Protein AF-A0A944H8E4-F1 (afdb_monomer_lite)

Structure (mmCIF, N/CA/C/O backbone):
data_AF-A0A944H8E4-F1
#
_entry.id   AF-A0A944H8E4-F1
#
loop_
_atom_site.group_PDB
_atom_site.id
_atom_site.type_symbol
_atom_site.label_atom_id
_atom_site.label_alt_id
_atom_site.label_comp_id
_atom_site.label_asym_id
_atom_site.label_entity_id
_atom_site.label_seq_id
_atom_site.pdbx_PDB_ins_code
_atom_site.Cartn_x
_atom_site.Cartn_y
_atom_site.Cartn_z
_atom_site.occupancy
_atom_site.B_iso_or_equiv
_atom_site.auth_seq_id
_atom_site.auth_comp_id
_atom_site.auth_asym_id
_atom_site.auth_atom_id
_atom_site.pdbx_PDB_model_num
ATOM 1 N N . MET A 1 1 ? 7.821 -24.868 0.375 1.00 25.33 1 MET A N 1
ATOM 2 C CA . MET A 1 1 ? 9.266 -24.569 0.301 1.00 25.33 1 MET A CA 1
ATOM 3 C C . MET A 1 1 ? 9.368 -23.110 -0.120 1.00 25.33 1 MET A C 1
ATOM 5 O O . MET A 1 1 ? 9.160 -22.804 -1.285 1.00 25.33 1 MET A O 1
ATOM 9 N N . ASN A 1 2 ? 9.473 -22.215 0.865 1.00 26.41 2 ASN A N 1
ATOM 10 C CA . ASN A 1 2 ? 9.346 -20.769 0.680 1.00 26.41 2 ASN A CA 1
ATOM 11 C C . ASN A 1 2 ? 10.602 -20.215 0.005 1.00 26.41 2 ASN A C 1
ATOM 13 O O . ASN A 1 2 ? 11.654 -20.156 0.634 1.00 26.41 2 ASN A O 1
ATOM 17 N N . GLN A 1 3 ? 10.484 -19.777 -1.246 1.00 26.16 3 GLN A N 1
ATOM 18 C CA . GLN A 1 3 ? 11.369 -18.743 -1.771 1.00 26.16 3 GLN A CA 1
ATOM 19 C C . GLN A 1 3 ? 10.682 -17.403 -1.510 1.00 26.16 3 GLN A C 1
ATOM 21 O O . GLN A 1 3 ? 9.920 -16.911 -2.334 1.00 26.16 3 GLN A O 1
ATOM 26 N N . ALA A 1 4 ? 10.899 -16.847 -0.317 1.00 31.98 4 ALA A N 1
ATOM 27 C CA . ALA A 1 4 ? 10.744 -15.412 -0.132 1.00 31.98 4 ALA A CA 1
ATOM 28 C C . ALA A 1 4 ? 11.935 -14.774 -0.856 1.00 31.98 4 ALA A C 1
ATOM 30 O O . ALA A 1 4 ? 13.046 -14.730 -0.332 1.00 31.98 4 ALA A O 1
ATOM 31 N N . THR A 1 5 ? 11.743 -14.427 -2.125 1.00 39.38 5 THR A N 1
ATOM 32 C CA . THR A 1 5 ? 12.798 -13.835 -2.944 1.00 39.38 5 THR A CA 1
ATOM 33 C C . THR A 1 5 ? 12.898 -12.358 -2.601 1.00 39.38 5 THR A C 1
ATOM 35 O O . THR A 1 5 ? 11.993 -11.592 -2.912 1.00 39.38 5 THR A O 1
ATOM 38 N N . THR A 1 6 ? 13.997 -11.949 -1.969 1.00 37.50 6 THR A N 1
ATOM 39 C CA . THR A 1 6 ? 14.352 -10.533 -1.836 1.00 37.50 6 THR A CA 1
ATOM 40 C C . THR A 1 6 ? 14.491 -9.935 -3.237 1.00 37.50 6 THR A C 1
ATOM 42 O O . THR A 1 6 ? 15.314 -10.397 -4.033 1.00 37.50 6 THR A O 1
ATOM 45 N N . ILE A 1 7 ? 13.631 -8.964 -3.556 1.00 49.41 7 ILE A N 1
ATOM 46 C CA . ILE A 1 7 ? 13.489 -8.389 -4.903 1.00 49.41 7 ILE A CA 1
ATOM 47 C C . ILE A 1 7 ? 14.595 -7.355 -5.156 1.00 49.41 7 ILE A C 1
ATOM 49 O O . ILE A 1 7 ? 15.215 -7.376 -6.213 1.00 49.41 7 ILE A O 1
ATOM 53 N N . LEU A 1 8 ? 14.902 -6.502 -4.177 1.00 44.44 8 LEU A N 1
ATOM 54 C CA . LEU A 1 8 ? 15.872 -5.414 -4.309 1.00 44.44 8 LEU A CA 1
ATOM 55 C C . LEU A 1 8 ? 16.734 -5.331 -3.045 1.00 44.44 8 LEU A C 1
ATOM 57 O O . LEU A 1 8 ? 16.218 -5.168 -1.942 1.00 44.44 8 LEU A O 1
ATOM 61 N N . THR A 1 9 ? 18.052 -5.427 -3.206 1.00 39.34 9 THR A N 1
ATOM 62 C CA . THR A 1 9 ? 19.024 -5.052 -2.170 1.00 39.34 9 THR A CA 1
ATOM 63 C C . THR A 1 9 ? 19.849 -3.904 -2.715 1.00 39.34 9 THR A C 1
ATOM 65 O O . THR A 1 9 ? 20.580 -4.088 -3.680 1.00 39.34 9 THR A O 1
ATOM 68 N N . CYS A 1 10 ? 19.736 -2.722 -2.104 1.00 40.03 10 CYS A N 1
ATOM 69 C CA . CYS A 1 10 ? 20.580 -1.567 -2.430 1.00 40.03 10 CYS A CA 1
ATOM 70 C C . CYS A 1 10 ? 20.530 -1.160 -3.923 1.00 40.03 10 CYS A C 1
ATOM 72 O O . CYS A 1 10 ? 21.563 -0.950 -4.551 1.00 40.03 10 CYS A O 1
ATOM 74 N N . SER A 1 11 ? 19.324 -1.096 -4.504 1.00 54.16 11 SER A N 1
ATOM 75 C CA . SER A 1 11 ? 19.085 -0.752 -5.921 1.00 54.16 11 SER A CA 1
ATOM 76 C C . SER A 1 11 ? 19.691 -1.708 -6.958 1.00 54.16 11 SER A C 1
ATOM 78 O O . SER A 1 11 ? 19.636 -1.412 -8.151 1.00 54.16 11 SER A O 1
ATOM 80 N N . GLU A 1 12 ? 20.217 -2.862 -6.539 1.00 59.56 12 GLU A N 1
ATOM 81 C CA . GLU A 1 12 ? 20.689 -3.921 -7.432 1.00 59.56 12 GLU A CA 1
ATOM 82 C C . GLU A 1 12 ? 19.591 -4.960 -7.673 1.00 59.56 12 GLU A C 1
ATOM 84 O O . GLU A 1 12 ? 18.927 -5.438 -6.745 1.00 59.56 12 GLU A O 1
ATOM 89 N N . LEU A 1 13 ? 19.400 -5.309 -8.946 1.00 64.00 13 LEU A N 1
ATOM 90 C CA . LEU A 1 13 ? 18.378 -6.257 -9.375 1.00 64.00 13 LEU A CA 1
ATOM 91 C C . LEU A 1 13 ? 18.893 -7.696 -9.240 1.00 64.00 13 LEU A C 1
ATOM 93 O O . LEU A 1 13 ? 19.905 -8.074 -9.837 1.00 64.00 13 LEU A O 1
ATOM 97 N N . ASN A 1 14 ? 18.165 -8.532 -8.495 1.00 67.50 14 ASN A N 1
ATOM 98 C CA . ASN A 1 14 ? 18.469 -9.958 -8.377 1.00 67.50 14 ASN A CA 1
ATOM 99 C C . ASN A 1 14 ? 18.093 -10.711 -9.665 1.00 67.50 14 ASN A C 1
ATOM 101 O O . ASN A 1 14 ? 17.040 -11.338 -9.747 1.00 67.50 14 ASN A O 1
ATOM 105 N N . THR A 1 15 ? 18.974 -10.680 -10.663 1.00 62.94 15 THR A N 1
ATOM 106 C CA . THR A 1 15 ? 18.768 -11.287 -11.995 1.00 62.94 15 THR A CA 1
ATOM 107 C C . THR A 1 15 ? 18.446 -12.790 -11.991 1.00 62.94 15 THR A C 1
ATOM 109 O O . THR A 1 15 ? 17.926 -13.293 -12.982 1.00 62.94 15 THR A O 1
ATOM 112 N N . GLY A 1 16 ? 18.686 -13.511 -10.888 1.00 62.62 16 GLY A N 1
ATOM 113 C CA . GLY A 1 16 ? 18.274 -14.911 -10.725 1.00 62.62 16 GLY A CA 1
ATOM 114 C C . GLY A 1 16 ? 16.783 -15.102 -10.410 1.00 62.62 16 GLY A C 1
ATOM 115 O O . GLY A 1 16 ? 16.293 -16.232 -10.392 1.00 62.62 16 GLY A O 1
ATOM 116 N N . SER A 1 17 ? 16.049 -14.020 -10.144 1.00 73.44 17 SER A N 1
ATOM 117 C CA . SER A 1 17 ? 14.619 -14.062 -9.857 1.00 73.44 17 SER A CA 1
ATOM 118 C C . SER A 1 17 ? 13.785 -14.091 -11.135 1.00 73.44 17 SER A C 1
ATOM 120 O O . SER A 1 17 ? 13.915 -13.224 -11.998 1.00 73.44 17 SER A O 1
ATOM 122 N N . LYS A 1 18 ? 12.810 -15.010 -11.193 1.00 72.94 18 LYS A N 1
ATOM 123 C CA . LYS A 1 18 ? 11.777 -15.029 -12.249 1.00 72.94 18 LYS A CA 1
ATOM 124 C C . LYS A 1 18 ? 10.959 -13.735 -12.316 1.00 72.94 18 LYS A C 1
ATOM 126 O O . LYS A 1 18 ? 10.283 -13.496 -13.309 1.00 72.94 18 LYS A O 1
ATOM 131 N N . PHE A 1 19 ? 11.015 -12.917 -11.265 1.00 68.38 19 PHE A N 1
ATOM 132 C CA . PHE A 1 19 ? 10.358 -11.616 -11.174 1.00 68.38 19 PHE A CA 1
ATOM 133 C C . PHE A 1 19 ? 10.881 -10.604 -12.201 1.00 68.38 19 PHE A C 1
ATOM 135 O O . PHE A 1 19 ? 10.182 -9.656 -12.525 1.00 68.38 19 PHE A O 1
ATOM 142 N N . PHE A 1 20 ? 12.089 -10.812 -12.733 1.00 71.31 20 PHE A N 1
ATOM 143 C CA . PHE A 1 20 ? 12.688 -9.934 -13.741 1.00 71.31 20 PHE A CA 1
ATOM 144 C C . PHE A 1 20 ? 12.639 -10.521 -15.155 1.00 71.31 20 PHE A C 1
ATOM 146 O O . PHE A 1 20 ? 13.254 -9.980 -16.077 1.00 71.31 20 PHE A O 1
ATOM 153 N N . ASN A 1 21 ? 11.896 -11.615 -15.350 1.00 70.00 21 ASN A N 1
ATOM 154 C CA . ASN A 1 21 ? 11.659 -12.167 -16.676 1.00 70.00 21 ASN A CA 1
ATOM 155 C C . ASN A 1 21 ? 10.913 -11.124 -17.524 1.00 70.00 21 ASN A C 1
ATOM 157 O O . ASN A 1 21 ? 9.793 -10.731 -17.203 1.00 70.00 21 ASN A O 1
ATOM 161 N N . GLY A 1 22 ? 11.544 -10.663 -18.605 1.00 66.50 22 GLY A N 1
ATOM 162 C CA . GLY A 1 22 ? 10.978 -9.647 -19.494 1.00 66.50 22 GLY A CA 1
ATOM 163 C C . GLY A 1 22 ? 11.267 -8.198 -19.096 1.00 66.50 22 GLY A C 1
ATOM 164 O O . GLY A 1 22 ? 10.640 -7.305 -19.656 1.00 66.50 22 GLY A O 1
ATOM 165 N N . LEU A 1 23 ? 12.219 -7.930 -18.185 1.00 69.06 23 LEU A N 1
ATOM 166 C CA . LEU A 1 23 ? 12.572 -6.552 -17.804 1.00 69.06 23 LEU A CA 1
ATOM 167 C C . LEU A 1 23 ? 12.913 -5.659 -19.006 1.00 69.06 23 LEU A C 1
ATOM 169 O O . LEU A 1 23 ? 12.504 -4.503 -19.061 1.00 69.06 23 LEU A O 1
ATOM 173 N N . ARG A 1 24 ? 13.656 -6.229 -19.961 1.00 66.31 24 ARG A N 1
ATOM 174 C CA . ARG A 1 24 ? 14.107 -5.550 -21.181 1.00 66.31 24 ARG A CA 1
ATOM 175 C C . ARG A 1 24 ? 13.055 -5.549 -22.291 1.00 66.31 24 ARG A C 1
ATOM 177 O O . ARG A 1 24 ? 13.006 -4.605 -23.064 1.00 66.31 24 ARG A O 1
ATOM 184 N N . ASP A 1 25 ? 12.206 -6.573 -22.338 1.00 73.56 25 ASP A N 1
ATOM 185 C CA . ASP A 1 25 ? 11.316 -6.825 -23.479 1.00 73.56 25 ASP A CA 1
ATOM 186 C C . ASP A 1 25 ? 9.888 -6.284 -23.274 1.00 73.56 25 ASP A C 1
ATOM 188 O O . ASP A 1 25 ? 9.088 -6.286 -24.206 1.00 73.56 25 ASP A O 1
ATOM 192 N N . LEU A 1 26 ? 9.543 -5.839 -22.058 1.00 78.44 26 LEU A N 1
ATOM 193 C CA . LEU A 1 26 ? 8.185 -5.411 -21.683 1.00 78.44 26 LEU A CA 1
ATOM 194 C C . LEU A 1 26 ? 8.073 -3.920 -21.339 1.00 78.44 26 LEU A C 1
ATOM 196 O O . LEU A 1 26 ? 7.110 -3.524 -20.677 1.00 78.44 26 LEU A O 1
ATOM 200 N N . GLU A 1 27 ? 9.047 -3.107 -21.763 1.00 83.50 27 GLU A N 1
ATOM 201 C CA . GLU A 1 27 ? 9.081 -1.655 -21.518 1.00 83.50 27 GLU A CA 1
ATOM 202 C C . GLU A 1 27 ? 8.827 -1.315 -20.037 1.00 83.50 27 GLU A C 1
ATOM 204 O O . GLU A 1 27 ? 8.017 -0.448 -19.693 1.00 83.50 27 GLU A O 1
ATOM 209 N N . MET A 1 28 ? 9.489 -2.049 -19.131 1.00 84.94 28 MET A N 1
ATOM 210 C CA . MET A 1 28 ? 9.238 -1.941 -17.691 1.00 84.94 28 MET A CA 1
ATOM 211 C C . MET A 1 28 ? 9.411 -0.515 -17.182 1.00 84.94 28 MET A C 1
ATOM 213 O O . MET A 1 28 ? 8.611 -0.066 -16.369 1.00 84.94 28 MET A O 1
ATOM 217 N N . GLU A 1 29 ? 10.397 0.219 -17.696 1.00 88.19 29 GLU A N 1
ATOM 218 C CA . GLU A 1 29 ? 10.653 1.602 -17.293 1.00 88.19 29 GLU A CA 1
ATOM 219 C C . GLU A 1 29 ? 9.426 2.500 -17.509 1.00 88.19 29 GLU A C 1
ATOM 221 O O . GLU A 1 29 ? 9.026 3.233 -16.606 1.00 88.19 29 GLU A O 1
ATOM 226 N N . VAL A 1 30 ? 8.748 2.347 -18.652 1.00 89.75 30 VAL A N 1
ATOM 227 C CA . VAL A 1 30 ? 7.515 3.078 -18.983 1.00 89.75 30 VAL A CA 1
ATOM 228 C C . VAL A 1 30 ? 6.374 2.691 -18.040 1.00 89.75 30 VAL A C 1
ATOM 230 O O . VAL A 1 30 ? 5.624 3.549 -17.574 1.00 89.75 30 VAL A O 1
ATOM 233 N N . LYS A 1 31 ? 6.215 1.395 -17.744 1.00 90.69 31 LYS A N 1
ATOM 234 C CA . LYS A 1 31 ? 5.139 0.903 -16.864 1.00 90.69 31 LYS A CA 1
ATOM 235 C C . LYS A 1 31 ? 5.325 1.370 -15.424 1.00 90.69 31 LYS A C 1
ATOM 237 O O . LYS A 1 31 ? 4.364 1.822 -14.811 1.00 90.69 31 LYS A O 1
ATOM 242 N N . ILE A 1 32 ? 6.547 1.282 -14.905 1.00 91.94 32 ILE A N 1
ATOM 243 C CA . ILE A 1 32 ? 6.891 1.726 -13.552 1.00 91.94 32 ILE A CA 1
ATOM 244 C C . ILE A 1 32 ? 6.755 3.251 -13.456 1.00 91.94 32 ILE A C 1
ATOM 246 O O . ILE A 1 32 ? 6.172 3.736 -12.489 1.00 91.94 32 ILE A O 1
ATOM 250 N N . GLY A 1 33 ? 7.216 3.996 -14.471 1.00 91.88 33 GLY A N 1
ATOM 251 C CA . GLY A 1 33 ? 7.114 5.459 -14.528 1.00 91.88 33 GLY A CA 1
ATOM 252 C C . GLY A 1 33 ? 5.679 5.962 -14.354 1.00 91.88 33 GLY A C 1
ATOM 253 O O . GLY A 1 33 ? 5.427 6.801 -13.495 1.00 91.88 33 GLY A O 1
ATOM 254 N N . LYS A 1 34 ? 4.708 5.343 -15.045 1.00 91.00 34 LYS A N 1
ATOM 255 C CA . LYS A 1 34 ? 3.271 5.676 -14.916 1.00 91.00 34 LYS A CA 1
ATOM 256 C C . LYS A 1 34 ? 2.714 5.552 -13.494 1.00 91.00 34 LYS A C 1
ATOM 258 O O . LYS A 1 34 ? 1.717 6.203 -13.170 1.00 91.00 34 LYS A O 1
ATOM 263 N N . PHE A 1 35 ? 3.286 4.670 -12.676 1.00 89.88 35 PHE A N 1
ATOM 264 C CA . PHE A 1 35 ? 2.933 4.565 -11.262 1.00 89.88 35 PHE A CA 1
ATOM 265 C C . PHE A 1 35 ? 3.717 5.576 -10.427 1.00 89.88 35 PHE A C 1
ATOM 267 O O . PHE A 1 35 ? 3.118 6.244 -9.590 1.00 89.88 35 PHE A O 1
ATOM 274 N N . LEU A 1 36 ? 5.020 5.716 -10.678 1.00 91.00 36 LEU A N 1
ATOM 275 C CA . LEU A 1 36 ? 5.918 6.569 -9.902 1.00 91.00 36 LEU A CA 1
ATOM 276 C C . LEU A 1 36 ? 5.510 8.046 -9.931 1.00 91.00 36 LEU A C 1
ATOM 278 O O . LEU A 1 36 ? 5.439 8.669 -8.874 1.00 91.00 36 LEU A O 1
ATOM 2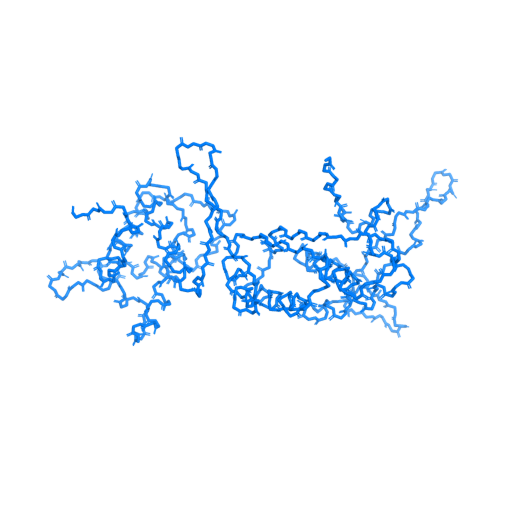82 N N . GLU A 1 37 ? 5.138 8.558 -11.107 1.00 90.38 37 GLU A N 1
ATOM 283 C CA . GLU A 1 37 ? 4.684 9.945 -11.316 1.00 90.38 37 GLU A CA 1
ATOM 284 C C . GLU A 1 37 ? 3.474 10.333 -10.445 1.00 90.38 37 GLU A C 1
ATOM 286 O O . GLU A 1 37 ? 3.189 11.512 -10.257 1.00 90.38 37 GLU A O 1
ATOM 291 N N . ARG A 1 38 ? 2.739 9.352 -9.899 1.00 84.44 38 ARG A N 1
ATOM 292 C CA . ARG A 1 38 ? 1.577 9.598 -9.031 1.00 84.44 38 ARG A CA 1
ATOM 293 C C . ARG A 1 38 ? 1.940 9.845 -7.572 1.00 84.44 38 ARG A C 1
ATOM 295 O O . ARG A 1 38 ? 1.112 10.385 -6.845 1.00 84.44 38 ARG A O 1
ATOM 302 N N . TYR A 1 39 ? 3.109 9.384 -7.137 1.00 82.12 39 TYR A N 1
ATOM 303 C CA . TYR A 1 39 ? 3.491 9.359 -5.721 1.00 82.12 39 TYR A CA 1
ATOM 304 C C . TYR A 1 39 ? 4.761 10.153 -5.435 1.00 82.12 39 TYR A C 1
ATOM 306 O O . TYR A 1 39 ? 5.040 10.454 -4.276 1.00 82.12 39 TYR A O 1
ATOM 314 N N . ALA A 1 40 ? 5.555 10.456 -6.462 1.00 85.56 40 ALA A N 1
ATOM 315 C CA . ALA A 1 40 ? 6.838 11.099 -6.279 1.00 85.56 40 ALA A CA 1
ATOM 316 C C . ALA A 1 40 ? 7.215 12.027 -7.434 1.00 85.56 40 ALA A C 1
ATOM 318 O O . ALA A 1 40 ? 6.904 11.773 -8.594 1.00 85.56 40 ALA A O 1
ATOM 319 N N . ASP A 1 41 ? 7.959 13.074 -7.084 1.00 88.88 41 ASP A N 1
ATOM 320 C CA . ASP A 1 41 ? 8.541 14.044 -8.011 1.00 88.88 41 ASP A CA 1
ATOM 321 C C . ASP A 1 41 ? 10.017 13.701 -8.282 1.00 88.88 41 ASP A C 1
ATOM 323 O O . ASP A 1 41 ? 10.950 14.419 -7.911 1.00 88.88 41 ASP A O 1
ATOM 327 N N . PHE A 1 42 ? 10.243 12.500 -8.818 1.00 90.75 42 PHE A N 1
ATOM 328 C CA . PHE A 1 42 ? 11.524 12.075 -9.378 1.00 90.75 42 PHE A CA 1
ATOM 329 C C . PHE A 1 42 ? 11.307 11.004 -10.448 1.00 90.75 42 PHE A C 1
ATOM 331 O O . PHE A 1 42 ? 10.291 10.313 -10.488 1.00 90.75 42 PHE A O 1
ATOM 338 N N . SER A 1 43 ? 12.293 10.862 -11.323 1.00 93.38 43 SER A N 1
ATOM 33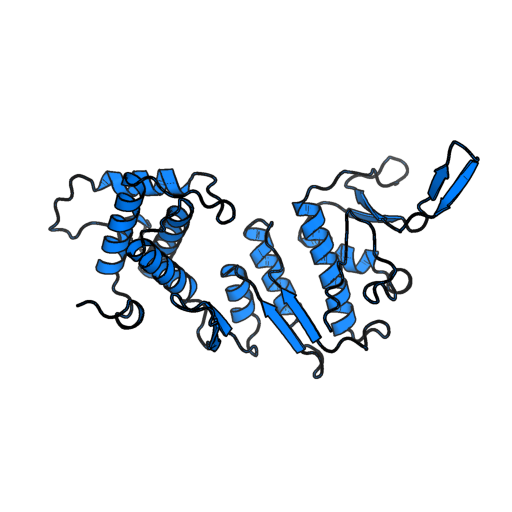9 C CA . SER A 1 43 ? 12.345 9.862 -12.383 1.00 93.38 43 SER A CA 1
ATOM 340 C C . SER A 1 43 ? 13.485 8.877 -12.140 1.00 93.38 43 SER A C 1
ATOM 342 O O . SER A 1 43 ? 14.328 9.065 -11.258 1.00 93.38 43 SER A O 1
ATOM 344 N N . PHE A 1 44 ? 13.519 7.804 -12.923 1.00 93.38 44 PHE A N 1
ATOM 345 C CA . PHE A 1 44 ? 14.567 6.797 -12.835 1.00 93.38 44 PHE A CA 1
ATOM 346 C C . PHE A 1 44 ? 14.925 6.242 -14.214 1.00 93.38 44 PHE A C 1
ATOM 348 O O . PHE A 1 44 ? 14.164 6.387 -15.170 1.00 93.38 44 PHE A O 1
ATOM 355 N N . TYR A 1 45 ? 16.080 5.595 -14.295 1.00 89.44 45 TYR A N 1
ATOM 356 C CA . TYR A 1 45 ? 16.451 4.708 -15.394 1.00 89.44 45 TYR A CA 1
ATOM 357 C C . TYR A 1 45 ? 17.225 3.509 -14.844 1.00 89.44 45 TYR A C 1
ATOM 359 O O . TYR A 1 45 ? 17.760 3.551 -13.730 1.00 89.44 45 TYR A O 1
ATOM 367 N N . ILE A 1 46 ? 17.262 2.422 -15.609 1.00 87.81 46 ILE A N 1
ATOM 368 C CA . ILE A 1 46 ? 17.995 1.210 -15.253 1.00 87.81 46 ILE A CA 1
ATOM 369 C C . ILE A 1 46 ? 19.281 1.164 -16.075 1.00 87.81 46 ILE A C 1
ATOM 371 O O . ILE A 1 46 ? 19.256 1.015 -17.295 1.00 87.81 46 ILE A O 1
ATOM 375 N N . ASP A 1 47 ? 20.426 1.242 -15.401 1.00 86.44 47 ASP A N 1
ATOM 376 C CA . ASP A 1 47 ? 21.715 1.014 -16.047 1.00 86.44 47 ASP A CA 1
ATOM 377 C C . ASP A 1 47 ? 21.986 -0.491 -16.125 1.00 86.44 47 ASP A C 1
ATOM 379 O O . ASP A 1 47 ? 22.346 -1.148 -15.143 1.00 86.44 47 ASP A O 1
ATOM 383 N N . TYR A 1 48 ? 21.772 -1.039 -17.319 1.00 83.25 48 TYR A N 1
ATOM 384 C CA . TYR A 1 48 ? 21.936 -2.454 -17.637 1.00 83.25 48 TYR A CA 1
ATOM 385 C C . TYR A 1 48 ? 23.377 -2.878 -17.943 1.00 83.25 48 TYR A C 1
ATOM 387 O O . TYR A 1 48 ? 23.656 -4.085 -17.955 1.00 83.25 48 TYR A O 1
ATOM 395 N N . ASP A 1 49 ? 24.266 -1.925 -18.222 1.00 84.50 49 ASP A N 1
ATOM 396 C CA . ASP A 1 49 ? 25.628 -2.176 -18.694 1.00 84.50 49 ASP A CA 1
ATOM 397 C C . ASP A 1 49 ? 26.678 -1.543 -17.776 1.00 84.50 49 ASP A C 1
ATOM 399 O O . ASP A 1 49 ? 27.776 -1.181 -18.201 1.00 84.50 49 ASP A O 1
ATOM 403 N N . ARG A 1 50 ? 26.379 -1.534 -16.471 1.00 85.31 50 ARG A N 1
ATOM 404 C CA . ARG A 1 50 ? 27.331 -1.189 -15.415 1.00 85.31 50 ARG A CA 1
ATOM 405 C C . ARG A 1 50 ? 28.574 -2.067 -15.476 1.00 85.31 50 ARG A C 1
ATOM 407 O O . ARG A 1 50 ? 28.505 -3.301 -15.473 1.00 85.31 50 ARG A O 1
ATOM 414 N N . ARG A 1 51 ? 29.736 -1.421 -15.448 1.00 85.12 51 ARG A N 1
ATOM 415 C CA . ARG A 1 51 ? 31.049 -2.071 -15.427 1.00 85.12 51 ARG A CA 1
ATOM 416 C C . ARG A 1 51 ? 31.924 -1.447 -14.357 1.00 85.12 51 ARG A C 1
ATOM 418 O O . ARG A 1 51 ? 31.890 -0.240 -14.133 1.00 85.12 51 ARG A O 1
ATOM 425 N N . LYS A 1 52 ? 32.718 -2.283 -13.695 1.00 83.06 52 LYS A N 1
ATOM 426 C CA . LYS A 1 52 ? 33.766 -1.848 -12.776 1.00 83.06 52 LYS A CA 1
ATOM 427 C C . LYS A 1 52 ? 35.112 -2.194 -13.386 1.00 83.06 52 LYS A C 1
ATOM 429 O O . LYS A 1 52 ? 35.379 -3.366 -13.644 1.00 83.06 52 LYS A O 1
ATOM 434 N N . GLN A 1 53 ? 35.943 -1.181 -13.588 1.00 80.56 53 GLN A N 1
ATOM 435 C CA . GLN A 1 53 ? 37.329 -1.379 -13.988 1.00 80.56 53 GLN A CA 1
ATOM 436 C C . GLN A 1 53 ? 38.166 -1.701 -12.749 1.00 80.56 53 GLN A C 1
ATOM 438 O O . GLN A 1 53 ? 38.171 -0.934 -11.778 1.00 80.56 53 GLN A O 1
ATOM 443 N N . ASP A 1 54 ? 38.866 -2.831 -12.775 1.00 76.19 54 ASP A N 1
ATOM 444 C CA . ASP A 1 54 ? 39.874 -3.137 -11.773 1.00 76.19 54 ASP A CA 1
ATOM 445 C C . ASP A 1 54 ? 41.178 -2.418 -12.140 1.00 76.19 54 ASP A C 1
ATOM 447 O O . ASP A 1 54 ? 41.783 -2.668 -13.183 1.00 76.19 54 ASP A O 1
ATOM 451 N N . ARG A 1 55 ? 41.612 -1.490 -11.280 1.00 72.69 55 ARG A N 1
ATOM 452 C CA . ARG A 1 55 ? 42.840 -0.708 -11.493 1.00 72.69 55 ARG A CA 1
ATOM 453 C C . ARG A 1 55 ? 44.111 -1.552 -11.383 1.00 72.69 55 ARG A C 1
ATOM 455 O O . ARG A 1 55 ? 45.166 -1.071 -11.781 1.00 72.69 55 ARG A O 1
ATOM 462 N N . SER A 1 56 ? 44.025 -2.757 -10.818 1.00 75.56 56 SER A N 1
ATOM 463 C CA . SER A 1 56 ? 45.185 -3.626 -10.604 1.00 75.56 56 SER A CA 1
ATOM 464 C C . SER A 1 56 ? 45.559 -4.462 -11.831 1.00 75.56 56 SER A C 1
ATOM 466 O O . SER A 1 56 ? 46.746 -4.670 -12.059 1.00 75.56 56 SER A O 1
ATOM 468 N N . ASP A 1 57 ? 44.579 -4.874 -12.641 1.00 79.44 57 ASP A N 1
ATOM 469 C CA . ASP A 1 57 ? 44.796 -5.778 -13.787 1.00 79.44 57 ASP A CA 1
ATOM 470 C C . ASP A 1 57 ? 44.136 -5.284 -15.090 1.00 79.44 57 ASP A C 1
ATOM 472 O O . ASP A 1 57 ? 44.077 -5.982 -16.097 1.00 79.44 57 ASP A O 1
ATOM 476 N N . ASN A 1 58 ? 43.608 -4.055 -15.087 1.00 76.06 58 ASN A N 1
ATOM 477 C CA . ASN A 1 58 ? 42.936 -3.426 -16.229 1.00 76.06 58 ASN A CA 1
ATOM 478 C C . ASN A 1 58 ? 41.758 -4.250 -16.800 1.00 76.06 58 ASN A C 1
ATOM 480 O O . ASN A 1 58 ? 41.354 -4.064 -17.949 1.00 76.06 58 ASN A O 1
ATOM 484 N N . THR A 1 59 ? 41.203 -5.158 -15.993 1.00 76.69 59 THR A N 1
ATOM 485 C CA . THR A 1 59 ? 40.064 -6.007 -16.337 1.00 76.69 59 THR A CA 1
ATOM 486 C C . THR A 1 59 ? 38.750 -5.288 -16.038 1.00 76.69 59 THR A C 1
ATOM 488 O O . THR A 1 59 ? 38.613 -4.563 -15.050 1.00 76.69 59 THR A O 1
ATOM 491 N N . GLU A 1 60 ? 37.751 -5.479 -16.900 1.00 82.06 60 GLU A N 1
ATOM 492 C CA . GLU A 1 60 ? 36.393 -4.986 -16.669 1.00 82.06 60 GLU A CA 1
ATOM 493 C C . GLU A 1 60 ? 35.505 -6.107 -16.141 1.00 82.06 60 GLU A C 1
ATOM 495 O O . GLU A 1 60 ? 35.289 -7.121 -16.805 1.00 82.06 60 GLU A O 1
ATOM 500 N N . THR A 1 61 ? 34.925 -5.894 -14.963 1.00 84.19 61 THR A N 1
ATOM 501 C CA . THR A 1 61 ? 33.904 -6.790 -14.418 1.00 84.19 61 THR A CA 1
ATOM 502 C C . THR A 1 61 ? 32.523 -6.200 -14.669 1.00 84.19 61 THR A C 1
ATOM 504 O O . THR A 1 61 ? 32.244 -5.067 -14.265 1.00 84.19 61 THR A O 1
ATOM 507 N N . LYS A 1 62 ? 31.639 -6.965 -15.321 1.00 83.81 62 LYS A N 1
ATOM 508 C CA . LYS A 1 62 ? 30.230 -6.580 -15.476 1.00 83.81 62 LYS A CA 1
ATOM 509 C C . LYS A 1 62 ? 29.535 -6.638 -14.114 1.00 83.81 62 LYS A C 1
ATOM 511 O O . LYS A 1 62 ? 29.594 -7.660 -13.434 1.00 83.81 62 LYS A O 1
ATOM 516 N N . LEU A 1 63 ? 28.891 -5.542 -13.728 1.00 81.44 63 LEU A N 1
ATOM 517 C CA . LEU A 1 63 ? 28.104 -5.451 -12.502 1.00 81.44 63 LEU A CA 1
ATOM 518 C C . LEU A 1 63 ? 26.629 -5.788 -12.778 1.00 81.44 63 LEU A C 1
ATOM 520 O O . LEU A 1 63 ? 26.177 -5.692 -13.925 1.00 81.44 63 LEU A O 1
ATOM 524 N N . PRO A 1 64 ? 25.857 -6.161 -11.743 1.00 78.56 64 PRO A N 1
ATOM 525 C CA . PRO A 1 64 ? 24.411 -6.263 -11.855 1.00 78.56 64 PRO A CA 1
ATOM 526 C C . PRO A 1 64 ? 23.783 -4.929 -12.289 1.00 78.56 64 PRO A C 1
ATOM 528 O O . PRO A 1 64 ? 24.275 -3.862 -11.889 1.00 78.56 64 PRO A O 1
ATOM 531 N N . PRO A 1 65 ? 22.679 -4.973 -13.059 1.00 82.06 65 PRO A N 1
ATOM 532 C CA . PRO A 1 65 ? 21.913 -3.781 -13.371 1.00 82.06 65 PRO A CA 1
ATOM 533 C C . PRO A 1 65 ? 21.479 -3.050 -12.102 1.00 82.06 65 PRO A C 1
ATOM 535 O O . PRO A 1 65 ? 21.094 -3.694 -11.118 1.00 82.06 65 PRO A O 1
ATOM 538 N N . ALA A 1 66 ? 21.520 -1.719 -12.137 1.00 84.75 66 ALA A N 1
ATOM 539 C CA . ALA A 1 66 ? 21.062 -0.905 -11.018 1.00 84.75 66 ALA A CA 1
ATOM 540 C C . ALA A 1 66 ? 20.172 0.250 -11.454 1.00 84.75 66 ALA A C 1
ATOM 542 O O . ALA A 1 66 ? 20.289 0.778 -12.558 1.00 84.75 66 ALA A O 1
ATOM 543 N N . VAL A 1 67 ? 19.281 0.625 -10.544 1.00 88.94 67 VAL A N 1
ATOM 544 C CA . VAL A 1 67 ? 18.360 1.744 -10.718 1.00 88.94 67 VAL A CA 1
ATOM 545 C C . VAL A 1 67 ? 19.047 3.033 -10.283 1.00 88.94 67 VAL A C 1
ATOM 547 O O . VAL A 1 67 ? 19.596 3.112 -9.181 1.00 88.94 67 VAL A O 1
ATOM 550 N N . LEU A 1 68 ? 18.990 4.043 -11.145 1.00 89.38 68 LEU A N 1
ATOM 551 C CA . LEU A 1 68 ? 19.497 5.387 -10.893 1.00 89.38 68 LEU A CA 1
ATOM 552 C C . LEU A 1 68 ? 18.327 6.365 -10.911 1.00 89.38 68 LEU A C 1
ATOM 554 O O . LEU A 1 68 ? 17.498 6.333 -11.818 1.00 89.38 68 LEU A O 1
ATOM 558 N N . PHE A 1 69 ? 18.269 7.231 -9.905 1.00 92.44 69 PHE A N 1
ATOM 559 C CA . PHE A 1 69 ? 17.218 8.233 -9.750 1.00 92.44 69 PHE A CA 1
ATOM 560 C C . PHE A 1 69 ? 17.714 9.596 -10.217 1.00 92.44 69 PHE A C 1
ATOM 562 O O . PHE A 1 69 ? 18.895 9.903 -10.064 1.00 92.44 69 PHE A O 1
ATOM 569 N N . PHE A 1 70 ? 16.822 10.428 -10.745 1.00 92.50 70 PHE A N 1
ATOM 570 C CA . PHE A 1 70 ? 17.121 11.801 -11.156 1.00 92.50 70 PHE A CA 1
ATOM 571 C C . PHE A 1 70 ? 15.871 12.685 -11.046 1.00 92.50 70 PHE A C 1
ATOM 573 O O . PHE A 1 70 ? 14.747 12.188 -11.028 1.00 92.50 70 PHE A O 1
ATOM 580 N N . ARG A 1 71 ? 16.061 14.004 -10.980 1.00 91.94 71 ARG A N 1
ATOM 581 C CA . ARG A 1 71 ? 14.970 15.001 -11.079 1.00 91.94 71 ARG A CA 1
ATOM 582 C C . ARG A 1 71 ? 15.194 15.954 -12.234 1.00 91.94 71 ARG A C 1
ATOM 584 O O . ARG A 1 71 ? 14.277 16.267 -12.981 1.00 91.94 71 ARG A O 1
ATOM 591 N N . GLU A 1 72 ? 16.441 16.366 -12.392 1.00 92.12 72 GLU A N 1
ATOM 592 C CA . GLU A 1 72 ? 16.860 17.294 -13.424 1.00 92.12 72 GLU A CA 1
ATOM 593 C C . GLU A 1 72 ? 17.648 16.566 -14.510 1.00 92.12 72 GLU A C 1
ATOM 595 O O . GLU A 1 72 ? 18.237 15.500 -14.295 1.00 92.12 72 GLU A O 1
ATOM 600 N N . ARG A 1 73 ? 17.641 17.173 -15.692 1.00 92.88 73 ARG A N 1
ATOM 601 C CA . ARG A 1 73 ? 18.497 16.814 -16.816 1.00 92.88 73 ARG A CA 1
ATOM 602 C C . ARG A 1 73 ? 19.447 17.973 -17.074 1.00 92.88 73 ARG A C 1
ATOM 604 O O . ARG A 1 73 ? 19.090 19.125 -16.820 1.00 92.88 73 ARG A O 1
ATOM 611 N N . ASP A 1 74 ? 20.646 17.672 -17.542 1.00 91.56 74 ASP A N 1
ATOM 612 C CA . ASP A 1 74 ? 21.594 18.704 -17.937 1.00 91.56 74 ASP A CA 1
ATOM 613 C C . ASP A 1 74 ? 21.194 19.368 -19.270 1.00 91.56 74 ASP A C 1
ATOM 615 O O . ASP A 1 74 ? 20.106 19.152 -19.811 1.00 91.56 74 ASP A O 1
ATOM 619 N N . LYS A 1 75 ? 22.071 20.232 -19.791 1.00 92.06 75 LYS A N 1
ATOM 620 C CA . LYS A 1 75 ? 21.814 20.990 -21.025 1.00 92.06 75 LYS A CA 1
ATOM 621 C C . LYS A 1 75 ? 21.732 20.106 -22.269 1.00 92.06 75 LYS A C 1
ATOM 623 O O . LYS A 1 75 ? 21.107 20.523 -23.241 1.00 92.06 75 LYS A O 1
ATOM 628 N N . ASP A 1 76 ? 22.349 18.931 -22.223 1.00 90.69 76 ASP A N 1
ATOM 629 C CA . ASP A 1 76 ? 22.384 17.962 -23.315 1.00 90.69 76 ASP A CA 1
ATOM 630 C C . ASP A 1 76 ? 21.220 16.954 -23.204 1.00 90.69 76 ASP A C 1
ATOM 632 O O . ASP A 1 76 ? 20.958 16.181 -24.125 1.00 90.69 76 ASP A O 1
ATOM 636 N N . GLY A 1 77 ? 20.440 17.038 -22.117 1.00 89.12 77 GLY A N 1
ATOM 637 C CA . GLY A 1 77 ? 19.272 16.203 -21.852 1.00 89.12 77 GLY A CA 1
ATOM 638 C C . GLY A 1 77 ? 19.589 14.956 -21.027 1.00 89.12 77 GLY A C 1
ATOM 639 O O . GLY A 1 77 ? 18.683 14.147 -20.782 1.00 89.12 77 GLY A O 1
ATOM 640 N N . ASP A 1 78 ? 20.827 14.808 -20.556 1.00 88.00 78 ASP A N 1
ATOM 641 C CA . ASP A 1 78 ? 21.257 13.649 -19.787 1.00 88.00 78 ASP A CA 1
ATOM 642 C C . ASP A 1 78 ? 20.781 13.748 -18.327 1.00 88.00 78 ASP A C 1
ATOM 644 O O . ASP A 1 78 ? 20.810 14.822 -17.718 1.00 88.00 78 ASP A O 1
ATOM 648 N N . PRO A 1 79 ? 20.280 12.645 -17.738 1.00 89.94 79 PRO A N 1
ATOM 649 C CA . PRO A 1 79 ? 19.761 12.649 -16.375 1.00 89.94 79 PRO A CA 1
ATOM 650 C C . PRO A 1 79 ? 20.882 12.870 -15.355 1.00 89.94 79 PRO A C 1
ATOM 652 O O . PRO A 1 79 ? 21.867 12.133 -15.343 1.00 89.94 79 PRO A O 1
ATOM 655 N N . ILE A 1 80 ? 20.695 13.827 -14.441 1.00 89.56 80 ILE A N 1
ATOM 656 C CA . ILE A 1 80 ? 21.648 14.111 -13.360 1.00 89.56 80 ILE A CA 1
ATOM 657 C C . ILE A 1 80 ? 21.328 13.194 -12.168 1.00 89.56 80 ILE A C 1
ATOM 659 O O . ILE A 1 80 ? 20.284 13.376 -11.530 1.00 89.56 80 ILE A O 1
ATOM 663 N N . PRO A 1 81 ? 22.188 12.210 -11.830 1.00 89.19 81 PRO A N 1
ATOM 664 C CA . PRO A 1 81 ? 21.870 11.238 -10.794 1.00 89.19 81 PRO A CA 1
ATOM 665 C C . PRO A 1 81 ? 21.773 11.875 -9.407 1.00 89.19 81 PRO A C 1
ATOM 667 O O . PRO A 1 81 ? 22.620 12.676 -9.007 1.00 89.19 81 PRO A O 1
ATOM 670 N N . ILE A 1 82 ? 20.774 11.453 -8.638 1.00 89.69 82 ILE A N 1
ATOM 671 C CA . ILE A 1 82 ? 20.562 11.861 -7.250 1.00 89.69 82 ILE A CA 1
ATOM 672 C C . ILE A 1 82 ? 20.598 10.654 -6.316 1.00 89.69 82 ILE A C 1
ATOM 674 O O . ILE A 1 82 ? 20.354 9.511 -6.707 1.00 89.69 82 ILE A O 1
ATOM 678 N N . LYS A 1 83 ? 20.839 10.926 -5.033 1.00 88.25 83 LYS A N 1
ATOM 679 C CA . LYS A 1 83 ? 20.611 9.951 -3.970 1.00 88.25 83 LYS A CA 1
ATOM 680 C C . LYS A 1 83 ? 19.148 10.021 -3.532 1.00 88.25 83 LYS A C 1
ATOM 682 O O . LYS A 1 83 ? 18.725 11.053 -3.016 1.00 88.25 83 LYS A O 1
ATOM 687 N N . ALA A 1 84 ? 18.410 8.931 -3.716 1.00 85.56 84 ALA A N 1
ATOM 688 C CA . ALA A 1 84 ? 17.055 8.798 -3.195 1.00 85.56 84 ALA A CA 1
ATOM 689 C C . ALA A 1 84 ? 17.065 8.630 -1.666 1.00 85.56 84 ALA A C 1
ATOM 691 O O . ALA A 1 84 ? 18.004 8.083 -1.076 1.00 85.56 84 ALA A O 1
ATOM 692 N N . SER A 1 85 ? 16.019 9.123 -1.009 1.00 84.25 85 SER A N 1
ATOM 693 C CA . SER A 1 85 ? 15.749 8.814 0.396 1.00 84.25 85 SER A CA 1
ATOM 694 C C . SER A 1 85 ? 15.196 7.391 0.553 1.00 84.25 85 SER A C 1
ATOM 696 O O . SER A 1 85 ? 14.700 6.793 -0.398 1.00 84.25 85 SER A O 1
ATOM 698 N N . ARG A 1 86 ? 15.197 6.852 1.781 1.00 79.75 86 ARG A N 1
ATOM 699 C CA . ARG A 1 86 ? 14.593 5.531 2.056 1.00 79.75 86 ARG A CA 1
ATOM 700 C C . ARG A 1 86 ? 13.104 5.466 1.701 1.00 79.75 86 ARG A C 1
ATOM 702 O O . ARG A 1 86 ? 12.624 4.416 1.282 1.00 79.75 86 ARG A O 1
ATOM 709 N N . GLY A 1 87 ? 12.375 6.568 1.889 1.00 78.62 87 GLY A N 1
ATOM 710 C CA . GLY A 1 87 ? 10.963 6.658 1.512 1.00 78.62 87 GLY A CA 1
ATOM 711 C C . GLY A 1 87 ? 10.784 6.601 -0.004 1.00 78.62 87 GLY A C 1
ATOM 712 O O . GLY A 1 87 ? 9.956 5.846 -0.497 1.00 78.62 87 GLY A O 1
ATOM 713 N N . GLU A 1 88 ? 11.630 7.314 -0.747 1.00 84.50 88 GLU A N 1
ATOM 714 C CA . GLU A 1 88 ? 11.622 7.317 -2.216 1.00 84.50 88 GLU A CA 1
ATOM 715 C C . GLU A 1 88 ? 12.001 5.956 -2.803 1.00 84.50 88 GLU A C 1
ATOM 717 O O . GLU A 1 88 ? 11.329 5.466 -3.709 1.00 84.50 88 GLU A O 1
ATOM 722 N N . GLU A 1 89 ? 13.012 5.294 -2.237 1.00 85.12 89 GLU A N 1
ATOM 723 C CA . GLU A 1 89 ? 13.346 3.910 -2.587 1.00 85.12 89 GLU A CA 1
ATOM 724 C C . GLU A 1 89 ? 12.157 2.974 -2.325 1.00 85.12 89 GLU A C 1
ATOM 726 O O . GLU A 1 89 ? 11.826 2.145 -3.172 1.00 85.12 89 GLU A O 1
ATOM 731 N N . SER A 1 90 ? 11.466 3.136 -1.190 1.00 83.75 90 SER A N 1
ATOM 732 C CA . SER A 1 90 ? 10.284 2.331 -0.846 1.00 83.75 90 SER A CA 1
ATOM 733 C C . SER A 1 90 ? 9.127 2.557 -1.830 1.00 83.75 90 SER A C 1
ATOM 735 O O . SER A 1 90 ? 8.523 1.588 -2.292 1.00 83.75 90 SER A O 1
ATOM 737 N N . ILE A 1 91 ? 8.851 3.813 -2.211 1.00 84.69 91 ILE A N 1
ATOM 738 C CA . ILE A 1 91 ? 7.851 4.162 -3.239 1.00 84.69 91 ILE A CA 1
ATOM 739 C C . ILE A 1 91 ? 8.216 3.532 -4.579 1.00 84.69 91 ILE A C 1
ATOM 741 O O . ILE A 1 91 ? 7.353 2.969 -5.253 1.00 84.69 91 ILE A O 1
ATOM 745 N N . PHE A 1 92 ? 9.488 3.605 -4.971 1.00 89.06 92 PHE A N 1
ATOM 746 C CA . PHE A 1 92 ? 9.943 3.025 -6.225 1.00 89.06 92 PHE A CA 1
ATOM 747 C C . PHE A 1 92 ? 9.759 1.503 -6.242 1.00 89.06 92 PHE A C 1
ATOM 749 O O . PHE A 1 92 ? 9.194 0.971 -7.197 1.00 89.06 92 PHE A O 1
ATOM 756 N N . ILE A 1 93 ? 10.172 0.805 -5.177 1.00 86.56 93 ILE A N 1
ATOM 757 C CA . ILE A 1 93 ? 9.980 -0.648 -5.027 1.00 86.56 93 ILE A CA 1
ATOM 758 C C . ILE A 1 93 ? 8.494 -1.006 -5.145 1.00 86.56 93 ILE A C 1
ATOM 760 O O . ILE A 1 93 ? 8.136 -1.972 -5.823 1.00 86.56 93 ILE A O 1
ATOM 764 N N . TRP A 1 94 ? 7.623 -0.207 -4.530 1.00 87.44 94 TRP A N 1
ATOM 765 C CA . TRP A 1 94 ? 6.181 -0.389 -4.623 1.00 87.44 94 TRP A CA 1
ATOM 766 C C . TRP A 1 94 ? 5.649 -0.195 -6.052 1.00 87.44 94 TRP A C 1
ATOM 768 O O . TRP A 1 94 ? 4.925 -1.048 -6.565 1.00 87.44 94 TRP A O 1
ATOM 778 N N . CYS A 1 95 ? 6.052 0.875 -6.742 1.00 89.88 95 CYS A N 1
ATOM 779 C CA . CYS A 1 95 ? 5.675 1.122 -8.139 1.00 89.88 95 CYS A CA 1
ATOM 780 C C . CYS A 1 95 ? 6.178 0.015 -9.071 1.00 89.88 95 CYS A C 1
ATOM 782 O O . CYS A 1 95 ? 5.474 -0.406 -9.990 1.00 89.88 95 CYS A O 1
ATOM 784 N N . PHE A 1 96 ? 7.379 -0.494 -8.798 1.00 89.44 96 PHE A N 1
ATOM 785 C CA . PHE A 1 96 ? 7.955 -1.632 -9.493 1.00 89.44 96 PHE A CA 1
ATOM 786 C C . PHE A 1 96 ? 7.100 -2.889 -9.322 1.00 89.44 96 PHE A C 1
ATOM 788 O O . PHE A 1 96 ? 6.762 -3.565 -10.296 1.00 89.44 96 PHE A O 1
ATOM 795 N N . PHE A 1 97 ? 6.705 -3.179 -8.084 1.00 89.12 97 PHE A N 1
ATOM 796 C CA . PHE A 1 97 ? 5.812 -4.287 -7.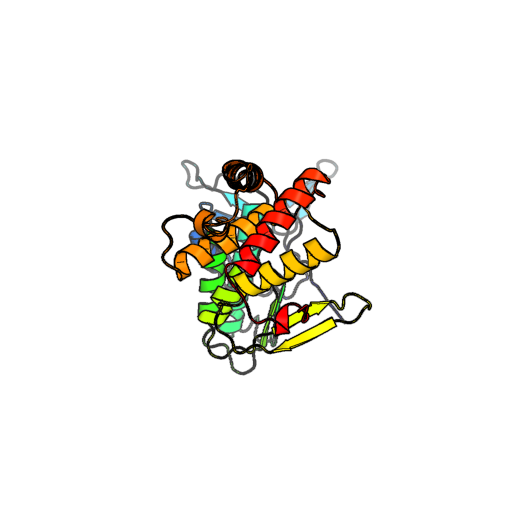779 1.00 89.12 97 PHE A CA 1
ATOM 797 C C . PHE A 1 97 ? 4.454 -4.140 -8.486 1.00 89.12 97 PHE A C 1
ATOM 799 O O . PHE A 1 97 ? 4.005 -5.089 -9.130 1.00 89.12 97 PHE A O 1
ATOM 806 N N . LEU A 1 98 ? 3.835 -2.954 -8.452 1.00 89.94 98 LEU A N 1
ATOM 807 C CA . LEU A 1 98 ? 2.568 -2.693 -9.146 1.00 89.94 98 LEU A CA 1
ATOM 808 C C . LEU A 1 98 ? 2.673 -2.891 -10.661 1.00 89.94 98 LEU A C 1
ATOM 810 O O . LEU A 1 98 ? 1.763 -3.465 -11.256 1.00 89.94 98 LEU A O 1
ATOM 814 N N . ALA A 1 99 ? 3.784 -2.496 -11.289 1.00 91.50 99 ALA A N 1
ATOM 815 C CA . ALA A 1 99 ? 4.001 -2.745 -12.714 1.00 91.50 99 ALA A CA 1
ATOM 816 C C . ALA A 1 99 ? 3.966 -4.244 -13.053 1.00 91.50 99 ALA A C 1
ATOM 818 O O . ALA A 1 99 ? 3.408 -4.637 -14.079 1.00 91.50 99 ALA A O 1
ATOM 819 N N . ILE A 1 100 ? 4.495 -5.094 -12.172 1.00 90.19 100 ILE A N 1
ATOM 820 C CA . ILE A 1 100 ? 4.446 -6.549 -12.351 1.00 90.19 100 ILE A CA 1
ATOM 821 C C . ILE A 1 100 ? 3.058 -7.105 -12.065 1.00 90.19 100 ILE A C 1
ATOM 823 O O . ILE A 1 100 ? 2.580 -7.941 -12.830 1.00 90.19 100 ILE A O 1
ATOM 827 N N . VAL A 1 101 ? 2.372 -6.623 -11.026 1.00 91.00 101 VAL A N 1
ATOM 828 C CA . VAL A 1 101 ? 0.968 -6.990 -10.786 1.00 91.00 101 VAL A CA 1
ATOM 829 C C . VAL A 1 101 ? 0.118 -6.653 -12.010 1.00 91.00 101 VAL A C 1
ATOM 831 O O . VAL A 1 101 ? -0.662 -7.495 -12.445 1.00 91.00 101 VAL A O 1
ATOM 834 N N . GLN A 1 102 ? 0.317 -5.483 -12.622 1.00 91.25 102 GLN A N 1
ATOM 835 C CA . GLN A 1 102 ? -0.370 -5.108 -13.856 1.00 91.25 102 GLN A CA 1
ATOM 836 C C . GLN A 1 102 ? -0.084 -6.105 -14.986 1.00 91.25 102 GLN A C 1
ATOM 838 O O . GLN A 1 102 ? -1.015 -6.562 -15.635 1.00 91.25 102 GLN A O 1
ATOM 843 N N . LEU A 1 103 ? 1.171 -6.519 -15.182 1.00 91.50 103 LEU A N 1
ATOM 844 C CA . LEU A 1 103 ? 1.521 -7.528 -16.191 1.00 91.50 103 LEU A CA 1
ATOM 845 C C . LEU A 1 103 ? 0.880 -8.898 -15.930 1.00 91.50 103 LEU A C 1
ATOM 847 O O . LEU A 1 103 ? 0.500 -9.590 -16.876 1.00 91.50 103 LEU A O 1
ATOM 851 N N . VAL A 1 104 ? 0.750 -9.291 -14.662 1.00 91.56 104 VAL A N 1
ATOM 852 C CA . VAL A 1 104 ? 0.036 -10.514 -14.266 1.00 91.56 104 VAL A CA 1
ATOM 853 C C . VAL A 1 104 ? -1.456 -10.391 -14.590 1.00 91.56 104 VAL A C 1
ATOM 855 O O . VAL A 1 104 ? -2.034 -11.321 -15.154 1.00 91.56 104 VAL A O 1
ATOM 858 N N . LEU A 1 105 ? -2.076 -9.251 -14.270 1.00 90.69 105 LEU A N 1
ATOM 859 C CA . LEU A 1 105 ? -3.486 -8.969 -14.566 1.00 90.69 105 LEU A CA 1
ATOM 860 C C . LEU A 1 105 ? -3.754 -8.933 -16.079 1.00 90.69 105 LEU A C 1
ATOM 862 O O . LEU A 1 105 ? -4.744 -9.504 -16.536 1.00 90.69 105 LEU A O 1
ATOM 866 N N . ASP A 1 106 ? -2.824 -8.365 -16.848 1.00 90.56 106 ASP A N 1
ATOM 867 C CA . ASP A 1 106 ? -2.843 -8.317 -18.315 1.00 90.56 106 ASP A CA 1
ATOM 868 C C . ASP A 1 106 ? -2.538 -9.687 -18.962 1.00 90.56 106 ASP A C 1
ATOM 870 O O . ASP A 1 106 ? -2.563 -9.817 -20.186 1.00 90.56 106 ASP A O 1
ATOM 874 N N . GLN A 1 107 ? -2.248 -10.724 -18.163 1.00 89.12 107 GLN A N 1
ATOM 875 C CA . GLN A 1 107 ? -1.903 -12.082 -18.609 1.00 89.12 107 GLN A CA 1
ATOM 876 C C . GLN A 1 107 ? -0.699 -12.137 -19.567 1.00 89.12 107 GLN A C 1
ATOM 878 O O . GLN A 1 107 ? -0.643 -12.981 -20.470 1.00 89.12 107 GLN A O 1
ATOM 883 N N . ALA A 1 108 ? 0.286 -11.258 -19.356 1.00 89.88 108 ALA A N 1
ATOM 884 C CA . ALA A 1 108 ? 1.517 -11.235 -20.136 1.00 89.88 108 ALA A CA 1
ATOM 885 C C . ALA A 1 108 ? 2.236 -12.596 -20.086 1.00 89.88 108 ALA A C 1
ATOM 887 O O . ALA A 1 108 ? 2.342 -13.217 -19.026 1.00 89.88 108 ALA A O 1
ATOM 888 N N . GLU A 1 109 ? 2.775 -13.047 -21.225 1.00 88.12 109 GLU A N 1
ATOM 889 C CA . GLU A 1 109 ? 3.349 -14.396 -21.379 1.00 88.12 109 GLU A CA 1
ATOM 890 C C . GLU A 1 109 ? 4.411 -14.714 -20.315 1.00 88.12 109 GLU A C 1
ATOM 892 O O . GLU A 1 109 ? 4.380 -15.776 -19.693 1.00 88.12 109 GLU A O 1
ATOM 897 N N . ALA A 1 110 ? 5.290 -13.749 -20.026 1.00 87.62 110 ALA A N 1
ATOM 898 C CA . ALA A 1 110 ? 6.357 -13.877 -19.032 1.00 87.62 110 ALA A CA 1
ATOM 899 C C . ALA A 1 110 ? 5.848 -14.137 -17.597 1.00 87.62 110 ALA A C 1
ATOM 901 O O . ALA A 1 110 ? 6.595 -14.663 -16.766 1.00 87.62 110 ALA A O 1
ATOM 902 N N . TYR A 1 111 ? 4.582 -13.813 -17.312 1.00 88.50 111 TYR A N 1
ATOM 903 C CA . TYR A 1 111 ? 3.972 -13.871 -15.982 1.00 88.50 111 TYR A CA 1
ATOM 904 C C . TYR A 1 111 ? 2.773 -14.829 -15.881 1.00 88.50 111 TYR A C 1
ATOM 906 O O . TYR A 1 111 ? 2.193 -14.961 -14.805 1.00 88.50 111 TYR A O 1
ATOM 914 N N . LYS A 1 112 ? 2.448 -15.596 -16.935 1.00 88.12 112 LYS A N 1
ATOM 915 C CA . LYS A 1 112 ? 1.362 -16.606 -16.917 1.00 88.12 112 LYS A CA 1
ATOM 916 C C . LYS A 1 112 ? 1.511 -17.694 -15.849 1.00 88.12 112 LYS A C 1
ATOM 918 O O . LYS A 1 112 ? 0.545 -18.373 -15.502 1.00 88.12 112 LYS A O 1
ATOM 923 N N . TRP A 1 113 ? 2.723 -17.891 -15.335 1.00 88.25 113 TRP A N 1
ATOM 924 C CA . TRP A 1 113 ? 2.997 -18.839 -14.257 1.00 88.25 113 TRP A CA 1
ATOM 925 C C . TRP A 1 113 ? 2.456 -18.372 -12.894 1.00 88.25 113 TRP A C 1
ATOM 927 O O . TRP A 1 113 ? 2.328 -19.190 -11.981 1.00 88.25 113 TRP A O 1
ATOM 937 N N . VAL A 1 114 ? 2.134 -17.083 -12.740 1.00 90.81 114 VAL A N 1
ATOM 938 C CA . VAL A 1 114 ? 1.658 -16.506 -11.480 1.00 90.81 114 VAL A CA 1
ATOM 939 C C . VAL A 1 114 ? 0.191 -16.873 -11.259 1.00 90.81 114 VAL A C 1
ATOM 941 O O . VAL A 1 114 ? -0.690 -16.513 -12.033 1.00 90.81 114 VAL A O 1
ATOM 944 N N . ARG A 1 115 ? -0.073 -17.601 -10.170 1.00 91.62 115 ARG A N 1
ATOM 945 C CA . ARG A 1 115 ? -1.429 -18.000 -9.742 1.00 91.62 115 ARG A CA 1
ATOM 946 C C . ARG A 1 115 ? -1.878 -17.323 -8.450 1.00 91.62 115 ARG A C 1
ATOM 948 O O . ARG A 1 115 ? -3.072 -17.245 -8.174 1.00 91.62 115 ARG A O 1
ATOM 955 N N . TYR A 1 116 ? -0.922 -16.835 -7.667 1.00 92.94 116 TYR A N 1
ATOM 956 C CA . TYR A 1 116 ? -1.156 -16.234 -6.364 1.00 92.94 116 TYR A CA 1
ATOM 957 C C . TYR A 1 116 ? -0.320 -14.967 -6.231 1.00 92.94 116 TYR A C 1
ATOM 959 O O . TYR A 1 116 ? 0.859 -14.975 -6.587 1.00 92.94 116 TYR A O 1
ATOM 967 N N . ILE A 1 117 ? -0.920 -13.914 -5.687 1.00 92.44 117 ILE A N 1
ATOM 968 C CA . ILE A 1 117 ? -0.228 -12.694 -5.271 1.00 92.44 117 ILE A CA 1
ATOM 969 C C . ILE A 1 117 ? -0.472 -12.532 -3.774 1.00 92.44 117 ILE A C 1
ATOM 971 O O . ILE A 1 117 ? -1.618 -12.537 -3.323 1.00 92.44 117 ILE A O 1
ATOM 975 N N . TYR A 1 118 ? 0.608 -12.402 -3.013 1.00 92.38 118 TYR A N 1
ATOM 976 C CA . TYR A 1 118 ? 0.557 -12.077 -1.595 1.00 92.38 118 TYR A CA 1
ATOM 977 C C . TYR A 1 118 ? 1.244 -10.735 -1.378 1.00 92.38 118 TYR A C 1
ATOM 979 O O . TYR A 1 118 ? 2.383 -10.557 -1.810 1.00 92.38 118 TYR A O 1
ATOM 987 N N . ILE A 1 119 ? 0.534 -9.804 -0.749 1.00 90.56 119 ILE A N 1
ATOM 988 C CA . ILE A 1 119 ? 1.024 -8.466 -0.421 1.00 90.56 119 ILE A CA 1
ATOM 989 C C . ILE A 1 119 ? 1.018 -8.358 1.098 1.00 90.56 119 ILE A C 1
ATOM 991 O O . ILE A 1 119 ? -0.060 -8.336 1.690 1.00 90.56 119 ILE A O 1
ATOM 995 N N . ASP A 1 120 ? 2.204 -8.311 1.701 1.00 87.81 120 ASP A N 1
ATOM 996 C CA . ASP A 1 120 ? 2.362 -8.187 3.148 1.00 87.81 120 ASP A CA 1
ATOM 997 C C . ASP A 1 120 ? 2.789 -6.785 3.528 1.00 87.81 120 ASP A C 1
ATOM 999 O O . ASP A 1 120 ? 3.842 -6.326 3.093 1.00 87.81 120 ASP A O 1
ATOM 1003 N N . ASP A 1 121 ? 1.933 -6.132 4.303 1.00 81.56 121 ASP A N 1
ATOM 1004 C CA . ASP A 1 121 ? 2.066 -4.771 4.796 1.00 81.56 121 ASP A CA 1
ATOM 1005 C C . ASP A 1 121 ? 2.756 -3.822 3.800 1.00 81.56 121 ASP A C 1
ATOM 1007 O O . ASP A 1 121 ? 3.911 -3.431 3.980 1.00 81.56 121 ASP A O 1
ATOM 1011 N N . PRO A 1 122 ? 2.061 -3.473 2.701 1.00 72.38 122 PRO A N 1
ATOM 1012 C CA . PRO A 1 122 ? 2.699 -2.874 1.536 1.00 72.38 122 PRO A CA 1
ATOM 1013 C C . PRO A 1 122 ? 3.421 -1.553 1.820 1.00 72.38 122 PRO A C 1
ATOM 1015 O O . PRO A 1 122 ? 4.289 -1.181 1.038 1.00 72.38 122 PRO A O 1
ATOM 1018 N N . MET A 1 123 ? 3.101 -0.849 2.915 1.00 69.81 123 MET A N 1
ATOM 1019 C CA . MET A 1 123 ? 3.643 0.479 3.200 1.00 69.81 123 MET A CA 1
ATOM 1020 C C . MET A 1 123 ? 3.855 0.712 4.711 1.00 69.81 123 MET A C 1
ATOM 1022 O O . MET A 1 123 ? 2.948 1.161 5.408 1.00 69.81 123 MET A O 1
ATOM 1026 N N . SER A 1 124 ? 5.076 0.490 5.208 1.00 58.62 124 SER A N 1
ATOM 1027 C CA . SER A 1 124 ? 5.457 0.780 6.606 1.00 58.62 124 SER A CA 1
ATOM 1028 C C . SER A 1 124 ? 6.115 2.158 6.814 1.00 58.62 124 SER A C 1
ATOM 1030 O O . SER A 1 124 ? 6.322 2.570 7.953 1.00 58.62 124 SER A O 1
ATOM 1032 N N . SER A 1 125 ? 6.430 2.892 5.737 1.00 60.00 125 SER A N 1
ATOM 1033 C CA . SER A 1 125 ? 7.274 4.105 5.764 1.00 60.00 125 SER A CA 1
ATOM 1034 C C . SER A 1 125 ? 6.724 5.323 4.997 1.00 60.00 125 SER A C 1
ATOM 1036 O O . SER A 1 125 ? 7.461 6.286 4.787 1.00 60.00 125 SER A O 1
ATOM 1038 N N . LEU A 1 126 ? 5.453 5.303 4.575 1.00 61.69 126 LEU A N 1
ATOM 1039 C CA . LEU A 1 126 ? 4.808 6.416 3.860 1.00 61.69 126 LEU A CA 1
ATOM 1040 C C . LEU A 1 126 ? 4.059 7.389 4.774 1.00 61.69 126 LEU A C 1
ATOM 1042 O O . LEU A 1 126 ? 3.607 7.016 5.855 1.00 61.69 126 LEU A O 1
ATOM 1046 N N . ASP A 1 127 ? 3.867 8.618 4.286 1.00 63.53 127 ASP A N 1
ATOM 1047 C CA . ASP A 1 127 ? 2.910 9.567 4.860 1.00 63.53 127 ASP A CA 1
ATOM 1048 C C . ASP A 1 127 ? 1.445 9.105 4.664 1.00 63.53 127 ASP A C 1
ATOM 1050 O O . ASP A 1 127 ? 1.120 8.322 3.767 1.00 63.53 127 ASP A O 1
ATOM 1054 N N . GLU A 1 128 ? 0.531 9.571 5.527 1.00 58.66 128 GLU A N 1
ATOM 1055 C CA . GLU A 1 128 ? -0.876 9.125 5.515 1.00 58.66 128 GLU A CA 1
ATOM 1056 C C . GLU A 1 128 ? -1.600 9.435 4.188 1.00 58.66 128 GLU A C 1
ATOM 1058 O O . GLU A 1 128 ? -2.497 8.689 3.785 1.00 58.66 128 GLU A O 1
ATOM 1063 N N . GLY A 1 129 ? -1.202 10.508 3.492 1.00 58.03 129 GLY A N 1
ATOM 1064 C CA . GLY A 1 129 ? -1.784 10.912 2.209 1.00 58.03 129 GLY A CA 1
ATOM 1065 C C . GLY A 1 129 ? -1.484 9.914 1.089 1.00 58.03 129 GLY A C 1
ATOM 1066 O O . GLY A 1 129 ? -2.396 9.486 0.373 1.00 58.03 129 GLY A O 1
ATOM 1067 N N . ASN A 1 130 ? -0.231 9.468 0.983 1.00 69.19 130 ASN A N 1
ATOM 1068 C CA . ASN A 1 130 ? 0.158 8.459 0.006 1.00 69.19 130 ASN A CA 1
ATOM 1069 C C . ASN A 1 130 ? -0.489 7.096 0.301 1.00 69.19 130 ASN A C 1
ATOM 1071 O O . ASN A 1 130 ? -0.856 6.387 -0.634 1.00 69.19 130 ASN A O 1
ATOM 1075 N N . ILE A 1 131 ? -0.716 6.744 1.573 1.00 75.75 131 ILE A N 1
ATOM 1076 C CA . ILE A 1 131 ? -1.346 5.466 1.957 1.00 75.75 131 ILE A CA 1
ATOM 1077 C C . ILE A 1 131 ? -2.757 5.319 1.371 1.00 75.75 131 ILE A C 1
ATOM 1079 O O . ILE A 1 131 ? -3.085 4.260 0.830 1.00 75.75 131 ILE A O 1
ATOM 1083 N N . VAL A 1 132 ? -3.588 6.365 1.439 1.00 71.75 132 VAL A N 1
ATOM 1084 C CA . VAL A 1 132 ? -4.954 6.332 0.879 1.00 71.75 132 VAL A CA 1
ATOM 1085 C C . VAL A 1 132 ? -4.915 6.166 -0.638 1.00 71.75 132 VAL A C 1
ATOM 1087 O O . VAL A 1 132 ? -5.622 5.316 -1.181 1.00 71.75 132 VAL A O 1
ATOM 1090 N N . MET A 1 133 ? -4.063 6.940 -1.315 1.00 79.56 133 MET A N 1
ATOM 1091 C CA . MET A 1 133 ? -3.922 6.887 -2.771 1.00 79.56 133 MET A CA 1
ATOM 1092 C C . MET A 1 133 ? -3.420 5.528 -3.255 1.00 79.56 133 MET A C 1
ATOM 1094 O O . MET A 1 133 ? -3.965 4.972 -4.209 1.00 79.56 133 MET A O 1
ATOM 1098 N N . VAL A 1 134 ? -2.423 4.957 -2.574 1.00 84.75 134 VAL A N 1
ATOM 1099 C CA . VAL A 1 134 ? -1.911 3.620 -2.885 1.00 84.75 134 VAL A CA 1
ATOM 1100 C C . VAL A 1 134 ? -2.999 2.562 -2.705 1.00 84.75 134 VAL A C 1
ATOM 1102 O O . VAL A 1 134 ? -3.192 1.735 -3.597 1.00 84.75 134 VAL A O 1
ATOM 1105 N N . ALA A 1 135 ? -3.722 2.589 -1.580 1.00 85.00 135 ALA A N 1
ATOM 1106 C CA . ALA A 1 135 ? -4.797 1.636 -1.318 1.00 85.00 135 ALA A CA 1
ATOM 1107 C C . ALA A 1 135 ? -5.898 1.727 -2.384 1.00 85.00 135 ALA A C 1
ATOM 1109 O O . ALA A 1 135 ? -6.338 0.705 -2.911 1.00 85.00 135 ALA A O 1
ATOM 1110 N N . HIS A 1 136 ? -6.299 2.949 -2.747 1.00 84.44 136 HIS A N 1
ATOM 1111 C CA . HIS A 1 136 ? -7.295 3.183 -3.788 1.00 84.44 136 HIS A CA 1
ATOM 1112 C C . HIS A 1 136 ? -6.826 2.640 -5.147 1.00 84.44 136 HIS A C 1
ATOM 1114 O O . HIS A 1 136 ? -7.557 1.888 -5.791 1.00 84.44 136 HIS A O 1
ATOM 1120 N N . HIS A 1 137 ? -5.594 2.944 -5.570 1.00 87.50 137 HIS A N 1
ATOM 1121 C CA . HIS A 1 137 ? -5.052 2.427 -6.829 1.00 87.50 137 HIS A CA 1
ATOM 1122 C C . HIS A 1 137 ? -4.965 0.898 -6.846 1.00 87.50 137 HIS A C 1
ATOM 1124 O O . HIS A 1 137 ? -5.376 0.281 -7.829 1.00 87.50 137 HIS A O 1
ATOM 1130 N N . LEU A 1 138 ? -4.492 0.282 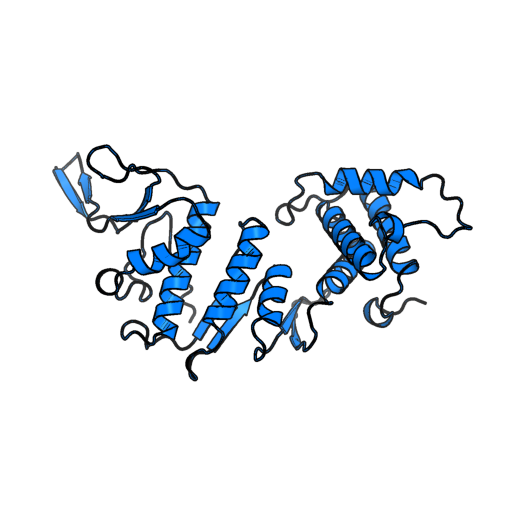-5.757 1.00 91.44 138 LEU A N 1
ATOM 1131 C CA . LEU A 1 138 ? -4.449 -1.174 -5.640 1.00 91.44 138 LEU A CA 1
ATOM 1132 C C . LEU A 1 138 ? -5.856 -1.775 -5.766 1.00 91.44 138 LEU A C 1
ATOM 1134 O O . LEU A 1 138 ? -6.043 -2.746 -6.495 1.00 91.44 138 LEU A O 1
ATOM 1138 N N . ALA A 1 139 ? -6.858 -1.180 -5.115 1.00 89.12 139 ALA A N 1
ATOM 1139 C CA . ALA A 1 139 ? -8.235 -1.643 -5.227 1.00 89.12 139 ALA A CA 1
ATOM 1140 C C . ALA A 1 139 ? -8.783 -1.549 -6.657 1.00 89.12 139 ALA A C 1
ATOM 1142 O O . ALA A 1 139 ? -9.427 -2.492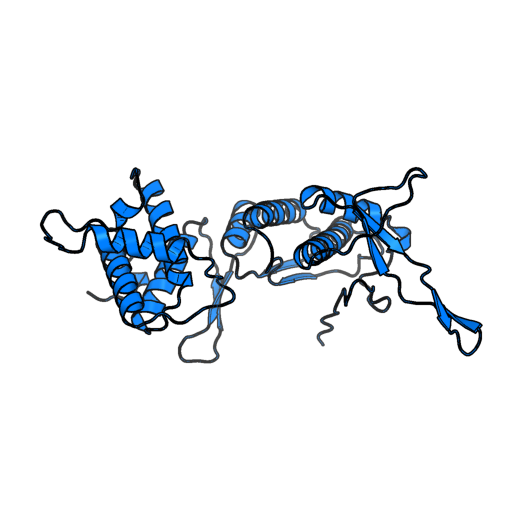 -7.115 1.00 89.12 139 ALA A O 1
ATOM 1143 N N . GLN A 1 140 ? -8.492 -0.464 -7.386 1.00 88.81 140 GLN A N 1
ATOM 1144 C CA . GLN A 1 140 ? -8.902 -0.342 -8.789 1.00 88.81 140 GLN A CA 1
ATOM 1145 C C . GLN A 1 140 ? -8.229 -1.396 -9.677 1.00 88.81 140 GLN A C 1
ATOM 1147 O O . GLN A 1 140 ? -8.896 -1.990 -10.522 1.00 88.81 140 GLN A O 1
ATOM 1152 N N . MET A 1 141 ? -6.941 -1.684 -9.459 1.00 90.25 141 MET A N 1
ATOM 1153 C CA . MET A 1 141 ? -6.236 -2.748 -10.187 1.00 90.25 141 MET A CA 1
ATOM 1154 C C . MET A 1 141 ? -6.841 -4.132 -9.910 1.00 90.25 141 MET A C 1
ATOM 1156 O O . MET A 1 141 ? -6.916 -4.972 -10.802 1.00 90.25 141 MET A O 1
ATOM 1160 N N . LEU A 1 142 ? -7.303 -4.370 -8.681 1.00 89.75 142 LEU A N 1
ATOM 1161 C CA . LEU A 1 142 ? -7.846 -5.655 -8.234 1.00 89.75 142 LEU A CA 1
ATOM 1162 C C . LEU A 1 142 ? -9.366 -5.790 -8.403 1.00 89.75 142 LEU A C 1
ATOM 1164 O O . LEU A 1 142 ? -9.954 -6.728 -7.863 1.00 89.75 142 LEU A O 1
ATOM 1168 N N . LYS A 1 143 ? -10.018 -4.877 -9.128 1.00 84.06 143 LYS A N 1
ATOM 1169 C CA . LYS A 1 143 ? -11.480 -4.866 -9.266 1.00 84.06 143 LYS A CA 1
ATOM 1170 C C . LYS A 1 143 ? -12.012 -6.065 -10.053 1.00 84.06 143 LYS A C 1
ATOM 1172 O O . LYS A 1 143 ? -13.000 -6.670 -9.641 1.00 84.06 143 LYS A O 1
ATOM 1177 N N . ASP A 1 144 ? -11.320 -6.430 -11.132 1.00 79.62 144 ASP A N 1
ATOM 1178 C CA . ASP A 1 144 ? -11.700 -7.515 -12.044 1.00 79.62 144 ASP A CA 1
ATOM 1179 C C . ASP A 1 144 ? -10.486 -8.409 -12.381 1.00 79.62 144 ASP A C 1
ATOM 1181 O O . ASP A 1 144 ? -10.000 -8.411 -13.515 1.00 79.62 144 ASP A O 1
ATOM 1185 N N . PRO A 1 145 ? -9.944 -9.165 -11.405 1.00 83.12 145 PRO A N 1
ATOM 1186 C CA . PRO A 1 145 ? -8.784 -10.010 -11.643 1.00 83.12 145 PRO A CA 1
ATOM 1187 C C . PRO A 1 145 ? -9.149 -11.218 -12.528 1.00 83.12 145 PRO A C 1
ATOM 1189 O O . PRO A 1 145 ? -10.298 -11.679 -12.519 1.00 83.12 145 PRO A O 1
ATOM 1192 N N . PRO A 1 146 ? -8.176 -11.801 -13.255 1.00 85.00 146 PRO A N 1
ATOM 1193 C CA . PRO A 1 146 ? -8.365 -13.076 -13.942 1.00 85.00 146 PRO A CA 1
ATOM 1194 C C . PRO A 1 146 ? -8.907 -14.148 -12.985 1.00 85.00 146 PRO A C 1
ATOM 1196 O O . PRO A 1 146 ? -8.455 -14.250 -11.847 1.00 85.00 146 PRO A O 1
ATOM 1199 N N . ARG A 1 147 ? -9.847 -14.986 -13.445 1.00 80.94 147 ARG A N 1
ATOM 1200 C CA . ARG A 1 147 ? -10.572 -15.954 -12.587 1.00 80.94 147 ARG A CA 1
ATOM 1201 C C . ARG A 1 147 ? -9.673 -16.902 -11.788 1.00 80.94 147 ARG A C 1
ATOM 1203 O O . ARG A 1 147 ? -10.044 -17.310 -10.692 1.00 80.94 147 ARG A O 1
ATOM 1210 N N . ASP A 1 148 ? -8.514 -17.250 -12.336 1.00 86.50 148 ASP A N 1
ATOM 1211 C CA . ASP A 1 148 ? -7.577 -18.187 -11.711 1.00 86.50 148 ASP A CA 1
ATOM 1212 C C . ASP A 1 148 ? -6.577 -17.506 -10.763 1.00 86.50 148 ASP A C 1
ATOM 1214 O O . ASP A 1 148 ? -5.796 -18.197 -10.104 1.00 86.50 148 ASP A O 1
ATOM 1218 N N . LEU A 1 149 ? -6.563 -16.171 -10.713 1.00 91.44 149 LEU A N 1
ATOM 1219 C CA . LEU A 1 149 ? -5.646 -15.400 -9.886 1.00 91.44 149 LEU A CA 1
ATOM 1220 C C . LEU A 1 149 ? -6.245 -15.205 -8.493 1.00 91.44 149 LEU A C 1
ATOM 1222 O O . LEU A 1 149 ? -7.346 -14.677 -8.342 1.00 91.44 149 LEU A O 1
ATOM 1226 N N . ARG A 1 150 ? -5.502 -15.598 -7.457 1.00 92.19 150 ARG A N 1
ATOM 1227 C CA . ARG A 1 150 ? -5.886 -15.330 -6.065 1.00 92.19 150 ARG A CA 1
ATOM 1228 C C . ARG A 1 150 ? -4.968 -14.287 -5.460 1.00 92.19 150 ARG A C 1
ATOM 1230 O O . ARG A 1 150 ? -3.750 -14.446 -5.485 1.00 92.19 150 ARG A O 1
ATOM 1237 N N . VAL A 1 151 ? -5.558 -13.247 -4.886 1.00 92.25 151 VAL A N 1
ATOM 1238 C CA . VAL A 1 151 ? -4.816 -12.160 -4.247 1.00 92.25 151 VAL A CA 1
ATOM 1239 C C . VAL A 1 151 ? -5.156 -12.131 -2.766 1.00 92.25 151 VAL A C 1
ATOM 1241 O O . VAL A 1 151 ? -6.327 -12.174 -2.393 1.00 92.25 151 VAL A O 1
ATOM 1244 N N . VAL A 1 152 ? -4.125 -12.088 -1.930 1.00 92.88 152 VAL A N 1
ATOM 1245 C CA . VAL A 1 152 ? -4.244 -11.920 -0.482 1.00 92.88 152 VAL A CA 1
ATOM 1246 C C . VAL A 1 152 ? -3.426 -10.698 -0.094 1.00 92.88 152 VAL A C 1
ATOM 1248 O O . VAL A 1 152 ? -2.255 -10.593 -0.457 1.00 92.88 152 VAL A O 1
ATOM 1251 N N . VAL A 1 153 ? -4.056 -9.780 0.633 1.00 91.38 153 VAL A N 1
ATOM 1252 C CA . VAL A 1 153 ? -3.419 -8.569 1.149 1.00 91.38 153 VAL A CA 1
ATOM 1253 C C . VAL A 1 153 ? -3.526 -8.591 2.667 1.00 91.38 153 VAL A C 1
ATOM 1255 O O . VAL A 1 153 ? -4.630 -8.685 3.203 1.00 91.38 153 VAL A O 1
ATOM 1258 N N . SER A 1 154 ? -2.390 -8.515 3.348 1.00 90.19 154 SER A N 1
ATOM 1259 C CA . SER A 1 154 ? -2.296 -8.293 4.789 1.00 90.19 154 SER A CA 1
ATOM 1260 C C . SER A 1 154 ? -1.735 -6.904 5.050 1.00 90.19 154 SER A C 1
ATOM 1262 O O . SER A 1 154 ? -0.882 -6.405 4.324 1.00 90.19 154 SER A O 1
ATOM 1264 N N . THR A 1 155 ? -2.231 -6.254 6.095 1.00 84.69 155 THR A N 1
ATOM 1265 C CA . THR A 1 155 ? -1.677 -4.995 6.586 1.00 84.69 155 THR A CA 1
ATOM 1266 C C . THR A 1 155 ? -2.052 -4.830 8.050 1.00 84.69 155 THR A C 1
ATOM 1268 O O . THR A 1 155 ? -3.130 -5.264 8.468 1.00 84.69 155 THR A O 1
ATOM 1271 N N . HIS A 1 156 ? -1.186 -4.186 8.829 1.00 81.25 156 HIS A N 1
ATOM 1272 C CA . HIS A 1 156 ? -1.580 -3.650 10.135 1.00 81.25 156 HIS A CA 1
ATOM 1273 C C . HIS A 1 156 ? -2.167 -2.237 10.017 1.00 81.25 156 HIS A C 1
ATOM 1275 O O . HIS A 1 156 ? -2.729 -1.717 10.981 1.00 81.25 156 HIS A O 1
ATOM 1281 N N . HIS A 1 157 ? -2.052 -1.596 8.849 1.00 75.69 157 HIS A N 1
ATOM 1282 C CA . HIS A 1 157 ? -2.482 -0.224 8.637 1.00 75.69 157 HIS A CA 1
ATOM 1283 C C . HIS A 1 157 ? -3.992 -0.143 8.395 1.00 75.69 157 HIS A C 1
ATOM 1285 O O . HIS A 1 157 ? -4.498 -0.334 7.287 1.00 75.69 157 HIS A O 1
ATOM 1291 N N . VAL A 1 158 ? -4.745 0.204 9.438 1.00 73.88 158 VAL A N 1
ATOM 1292 C CA . VAL A 1 158 ? -6.211 0.115 9.385 1.00 73.88 158 VAL A CA 1
ATOM 1293 C C . VAL A 1 158 ? -6.846 1.045 8.342 1.00 73.88 158 VAL A C 1
ATOM 1295 O O . VAL A 1 158 ? -7.825 0.665 7.707 1.00 73.88 158 VAL A O 1
ATOM 1298 N N . LEU A 1 159 ? -6.284 2.235 8.085 1.00 73.62 159 LEU A N 1
ATOM 1299 C CA . LEU A 1 159 ? -6.790 3.113 7.015 1.00 73.62 159 LEU A CA 1
ATOM 1300 C C . LEU A 1 159 ? -6.670 2.456 5.632 1.00 73.62 159 LEU A C 1
ATOM 1302 O O . LEU A 1 159 ? -7.585 2.562 4.821 1.00 73.62 159 LEU A O 1
ATOM 1306 N N . PHE A 1 160 ? -5.571 1.740 5.390 1.00 82.19 160 PHE A N 1
ATOM 1307 C CA . PHE A 1 160 ? -5.331 1.031 4.137 1.00 82.19 160 PHE A CA 1
ATOM 1308 C C . PHE A 1 160 ? -6.347 -0.102 3.981 1.00 82.19 160 PHE A C 1
ATOM 1310 O O . PHE A 1 160 ? -7.032 -0.197 2.964 1.00 82.19 160 PHE A O 1
ATOM 1317 N N . PHE A 1 161 ? -6.514 -0.899 5.042 1.00 82.69 161 PHE A N 1
ATOM 1318 C CA . PHE A 1 161 ? -7.528 -1.948 5.113 1.00 82.69 161 PHE A CA 1
ATOM 1319 C C . PHE A 1 161 ? -8.937 -1.408 4.830 1.00 82.69 161 PHE A C 1
ATOM 1321 O O . PHE A 1 161 ? -9.674 -1.995 4.040 1.00 82.69 161 PHE A O 1
ATOM 1328 N N . ASN A 1 162 ? -9.297 -0.262 5.412 1.00 76.50 162 ASN A N 1
ATOM 1329 C CA . ASN A 1 162 ? -10.610 0.354 5.230 1.00 76.50 162 ASN A CA 1
ATOM 1330 C C . ASN A 1 162 ? -10.861 0.793 3.783 1.00 76.50 162 ASN A C 1
ATOM 1332 O O . ASN A 1 162 ? -11.944 0.534 3.256 1.00 76.50 162 ASN A O 1
ATOM 1336 N N . VAL A 1 163 ? -9.878 1.431 3.138 1.00 80.81 163 VAL A N 1
ATOM 1337 C CA . VAL A 1 163 ? -9.989 1.820 1.723 1.00 80.81 163 VAL A CA 1
ATOM 1338 C C . VAL A 1 163 ? -10.211 0.578 0.858 1.00 80.81 163 VAL A C 1
ATOM 1340 O O . VAL A 1 163 ? -11.169 0.543 0.088 1.00 80.81 163 VAL A O 1
ATOM 1343 N N . LEU A 1 164 ? -9.420 -0.483 1.054 1.00 85.81 164 LEU A N 1
ATOM 1344 C CA . LEU A 1 164 ? -9.606 -1.741 0.322 1.00 85.81 164 LEU A CA 1
ATOM 1345 C C . LEU A 1 164 ? -10.983 -2.371 0.570 1.00 85.81 164 LEU A C 1
ATOM 1347 O O . LEU A 1 164 ? -11.636 -2.814 -0.371 1.00 85.81 164 LEU A O 1
ATOM 1351 N N . CYS A 1 165 ? -11.447 -2.392 1.820 1.00 79.62 165 CYS A N 1
ATOM 1352 C CA . CYS A 1 165 ? -12.738 -2.975 2.185 1.00 79.62 165 CYS A CA 1
ATOM 1353 C C . CYS A 1 165 ? -13.933 -2.244 1.567 1.00 79.62 165 CYS A C 1
ATOM 1355 O O . CYS A 1 165 ? -14.970 -2.877 1.342 1.00 79.62 165 CYS A O 1
ATOM 1357 N N . ASN A 1 166 ? -13.799 -0.936 1.339 1.00 77.50 166 ASN A N 1
ATOM 1358 C CA . ASN A 1 166 ? -14.826 -0.105 0.716 1.00 77.50 166 ASN A CA 1
ATOM 1359 C C . ASN A 1 166 ? -14.816 -0.223 -0.810 1.00 77.50 166 ASN A C 1
ATOM 1361 O O . ASN A 1 166 ? -15.874 -0.320 -1.425 1.00 77.50 166 ASN A O 1
ATOM 1365 N N . GLU A 1 167 ? -13.631 -0.222 -1.414 1.00 82.31 167 GLU A N 1
ATOM 1366 C CA . GLU A 1 167 ? -13.473 -0.220 -2.871 1.00 82.31 167 GLU A CA 1
ATOM 1367 C C . GLU A 1 167 ? -13.647 -1.628 -3.475 1.00 82.31 167 GLU A C 1
ATOM 1369 O O . GLU A 1 167 ? -14.169 -1.782 -4.582 1.00 82.31 167 GLU A O 1
ATOM 1374 N N . ILE A 1 168 ? -13.273 -2.686 -2.738 1.00 84.19 168 ILE A N 1
ATOM 1375 C CA . ILE A 1 168 ? -13.352 -4.082 -3.194 1.00 84.19 168 ILE A CA 1
ATOM 1376 C C . ILE A 1 168 ? -14.577 -4.777 -2.585 1.00 84.19 168 ILE A C 1
ATOM 1378 O O . ILE A 1 168 ? -14.507 -5.467 -1.563 1.00 84.19 168 ILE A O 1
ATOM 1382 N N . SER A 1 169 ? -15.712 -4.645 -3.271 1.00 69.00 169 SER A N 1
ATOM 1383 C CA . SER A 1 169 ? -17.023 -5.129 -2.806 1.00 69.00 169 SER A CA 1
ATOM 1384 C C . SER A 1 169 ? -17.171 -6.655 -2.684 1.00 69.00 169 SER A C 1
ATOM 1386 O O . SER A 1 169 ? -18.028 -7.116 -1.936 1.00 69.00 169 SER A O 1
ATOM 1388 N N . LYS A 1 170 ? -16.355 -7.454 -3.388 1.00 76.06 170 LYS A N 1
ATOM 1389 C CA . LYS A 1 170 ? -16.456 -8.932 -3.429 1.00 76.06 170 LYS A CA 1
ATOM 1390 C C . LYS A 1 170 ? -15.326 -9.660 -2.687 1.00 76.06 170 LYS A C 1
ATOM 1392 O O . LYS A 1 170 ? -15.100 -10.846 -2.924 1.00 76.06 170 LYS A O 1
ATOM 1397 N N . SER A 1 171 ? -14.587 -8.962 -1.828 1.00 80.88 171 SER A N 1
ATOM 1398 C CA . SER A 1 171 ? -13.494 -9.556 -1.049 1.00 80.88 171 SER A CA 1
ATOM 1399 C C . SER A 1 171 ? -14.004 -10.235 0.224 1.00 80.88 171 SER A C 1
ATOM 1401 O O . SER A 1 171 ? -14.974 -9.786 0.832 1.00 80.88 171 SER A O 1
ATOM 1403 N N . ARG A 1 172 ? -13.322 -11.308 0.647 1.00 86.88 172 ARG A N 1
ATOM 1404 C CA . ARG A 1 172 ? -13.448 -11.819 2.017 1.00 86.88 172 ARG A CA 1
ATOM 1405 C C . ARG A 1 172 ? -12.489 -11.049 2.912 1.00 86.88 172 ARG A C 1
ATOM 1407 O O . ARG A 1 172 ? -11.327 -10.873 2.545 1.00 86.88 172 ARG A O 1
ATOM 1414 N N . LYS A 1 173 ? -12.974 -10.596 4.062 1.00 85.31 173 LYS A N 1
ATOM 1415 C CA . LYS A 1 173 ? -12.245 -9.692 4.956 1.00 85.31 173 LYS A CA 1
ATOM 1416 C C . LYS A 1 173 ? -12.026 -10.403 6.278 1.00 85.31 173 LYS A C 1
ATOM 1418 O O . LYS A 1 173 ? -12.950 -11.016 6.806 1.00 85.31 173 LYS A O 1
ATOM 1423 N N . TYR A 1 174 ? -10.811 -10.319 6.803 1.00 85.19 174 TYR A N 1
ATOM 1424 C CA . TYR A 1 174 ? -10.416 -11.069 7.987 1.00 85.19 174 TYR A CA 1
ATOM 1425 C C . TYR A 1 174 ? -9.625 -10.200 8.958 1.00 85.19 174 TYR A C 1
ATOM 1427 O O . TYR A 1 174 ? -8.758 -9.438 8.535 1.00 85.19 174 TYR A O 1
ATOM 1435 N N . PHE A 1 175 ? -9.868 -10.382 10.256 1.00 81.56 175 PHE A N 1
ATOM 1436 C CA . PHE A 1 175 ? -8.969 -9.928 11.313 1.00 81.56 175 PHE A CA 1
ATOM 1437 C C . PHE A 1 175 ? -8.175 -11.101 11.867 1.00 81.56 175 PHE A C 1
ATOM 1439 O O . PHE A 1 175 ? -8.740 -12.134 12.231 1.00 81.56 175 PHE A O 1
ATOM 1446 N N . LEU A 1 176 ? -6.859 -10.914 11.946 1.00 82.38 176 LEU A N 1
ATOM 1447 C CA . LEU A 1 176 ? -5.942 -11.826 12.612 1.00 82.38 176 LEU A CA 1
ATOM 1448 C C . LEU A 1 176 ? -5.624 -11.272 14.004 1.00 82.38 176 LEU A C 1
ATOM 1450 O O . LEU A 1 176 ? -4.999 -10.222 14.130 1.00 82.38 176 LEU A O 1
ATOM 1454 N N . THR A 1 177 ? -6.021 -11.989 15.051 1.00 77.69 177 THR A N 1
ATOM 1455 C CA . THR A 1 177 ? -5.732 -11.625 16.444 1.00 77.69 177 THR A CA 1
ATOM 1456 C C . THR A 1 177 ? -4.836 -12.661 17.102 1.00 77.69 177 THR A C 1
ATOM 1458 O O . THR A 1 177 ? -5.042 -13.865 16.942 1.00 77.69 177 THR A O 1
ATOM 1461 N N . ARG A 1 178 ? -3.850 -12.208 17.883 1.00 78.25 178 ARG A N 1
ATOM 1462 C CA . ARG A 1 178 ? -3.026 -13.096 18.714 1.00 78.25 178 ARG A CA 1
ATOM 1463 C C . ARG A 1 178 ? -3.703 -13.322 20.061 1.00 78.25 178 ARG A C 1
ATOM 1465 O O . ARG A 1 178 ? -4.090 -12.366 20.731 1.00 78.25 178 ARG A O 1
ATOM 1472 N N . GLU A 1 179 ? -3.793 -14.573 20.493 1.00 78.38 179 GLU A N 1
ATOM 1473 C CA . GLU A 1 179 ? -4.336 -14.897 21.809 1.00 78.38 179 GLU A CA 1
ATOM 1474 C C . GLU A 1 179 ? -3.418 -14.391 22.929 1.00 78.38 179 GLU A C 1
ATOM 1476 O O . GLU A 1 179 ? -2.199 -14.563 22.908 1.00 78.38 179 GLU A O 1
ATOM 1481 N N . ARG A 1 180 ? -4.009 -13.775 23.956 1.00 60.53 180 ARG A N 1
ATOM 1482 C CA . ARG A 1 180 ? -3.262 -13.065 25.007 1.00 60.53 180 ARG A CA 1
ATOM 1483 C C . ARG A 1 180 ? -2.519 -13.988 25.983 1.00 60.53 180 ARG A C 1
ATOM 1485 O O . ARG A 1 180 ? -1.544 -13.565 26.595 1.00 60.53 180 ARG A O 1
ATOM 1492 N N . ARG A 1 181 ? -2.981 -15.231 26.153 1.00 69.69 181 ARG A N 1
ATOM 1493 C CA . ARG A 1 181 ? -2.424 -16.220 27.102 1.00 69.69 181 ARG A CA 1
ATOM 1494 C C . ARG A 1 181 ? -1.821 -17.455 26.421 1.00 69.69 181 ARG A C 1
ATOM 1496 O O . ARG A 1 181 ? -1.459 -18.407 27.105 1.00 69.69 181 ARG A O 1
ATOM 1503 N N . GLY A 1 182 ? -1.700 -17.442 25.095 1.00 67.94 182 GLY A N 1
ATOM 1504 C CA . GLY A 1 182 ? -1.217 -18.572 24.306 1.00 67.94 182 GLY A CA 1
ATOM 1505 C C . GLY A 1 182 ? -0.294 -18.146 23.167 1.00 67.94 182 GLY A C 1
ATOM 1506 O O . GLY A 1 182 ? 0.010 -16.971 22.985 1.00 67.94 182 GLY A O 1
ATOM 1507 N N . ARG A 1 183 ? 0.150 -19.134 22.383 1.00 75.00 183 ARG A N 1
ATOM 1508 C CA . ARG A 1 183 ? 0.802 -18.925 21.075 1.00 75.00 183 ARG A CA 1
ATOM 1509 C C . ARG A 1 183 ? -0.192 -19.053 19.908 1.00 75.00 183 ARG A C 1
ATOM 1511 O O . ARG A 1 183 ? 0.230 -19.169 18.763 1.00 75.00 183 ARG A O 1
ATOM 1518 N N . GLY A 1 184 ? -1.491 -19.084 20.210 1.00 81.56 184 GLY A N 1
ATOM 1519 C CA . GLY A 1 184 ? -2.563 -19.222 19.232 1.00 81.56 184 GLY A CA 1
ATOM 1520 C C . GLY A 1 184 ? -2.819 -17.930 18.459 1.00 81.56 184 GLY A C 1
ATOM 1521 O O . GLY A 1 184 ? -2.640 -16.825 18.979 1.00 81.56 184 GLY A O 1
ATOM 1522 N N . PHE A 1 185 ? -3.258 -18.091 17.216 1.00 83.88 185 PHE A N 1
ATOM 1523 C CA . PHE A 1 185 ? -3.788 -17.021 16.381 1.00 83.88 185 PHE A CA 1
ATOM 1524 C C . PHE A 1 185 ? -5.228 -17.364 16.019 1.00 83.88 185 PHE A C 1
ATOM 1526 O O . PHE A 1 185 ? -5.527 -18.510 15.681 1.00 83.88 185 PHE A O 1
ATOM 1533 N N . THR A 1 186 ? -6.106 -16.370 16.068 1.00 79.69 186 THR A N 1
ATOM 1534 C CA . THR A 1 186 ? -7.513 -16.501 15.691 1.00 79.69 186 THR A CA 1
ATOM 1535 C C . THR A 1 186 ? -7.770 -15.653 14.454 1.00 79.69 186 THR A C 1
ATOM 1537 O O . THR A 1 186 ? -7.326 -14.508 14.387 1.00 79.69 186 THR A O 1
ATOM 1540 N N . VAL A 1 187 ? -8.478 -16.219 13.476 1.00 84.00 187 VAL A N 1
ATOM 1541 C CA . VAL A 1 187 ? -8.908 -15.517 12.262 1.00 84.00 187 VAL A CA 1
ATOM 1542 C C . VAL A 1 187 ? -10.421 -15.374 12.314 1.00 84.00 187 VAL A C 1
ATOM 1544 O O . VAL A 1 187 ? -11.126 -16.374 12.443 1.00 84.00 187 VAL A O 1
ATOM 1547 N N . GLN A 1 188 ? -10.911 -14.142 12.230 1.00 76.81 188 GLN A N 1
ATOM 1548 C CA . GLN A 1 188 ? -12.340 -13.832 12.254 1.00 76.81 188 GLN A CA 1
ATOM 1549 C C . GLN A 1 188 ? -12.738 -13.143 10.951 1.00 76.81 188 GLN A C 1
ATOM 1551 O O . GLN A 1 188 ? -12.105 -12.165 10.560 1.00 76.81 188 GLN A O 1
ATOM 1556 N N . GLU A 1 189 ? -13.761 -13.666 10.274 1.00 80.06 189 GLU A N 1
ATOM 1557 C CA . GLU A 1 189 ? -14.344 -13.036 9.083 1.00 80.06 189 GLU A CA 1
ATOM 1558 C C . GLU A 1 189 ? -15.195 -11.824 9.485 1.00 80.06 189 GLU A C 1
ATOM 1560 O O . GLU A 1 189 ? -15.806 -11.819 10.556 1.00 80.06 189 GLU A O 1
ATOM 1565 N N . THR A 1 190 ? -15.212 -10.781 8.653 1.00 68.56 190 THR A N 1
ATOM 1566 C CA . THR A 1 190 ? -15.992 -9.565 8.909 1.00 68.56 190 THR A CA 1
ATOM 1567 C C . THR A 1 190 ? -16.723 -9.073 7.663 1.00 68.56 190 THR A C 1
ATOM 1569 O O . THR A 1 190 ? -16.143 -8.940 6.587 1.00 68.56 190 THR A O 1
ATOM 1572 N N . ASP A 1 191 ? -18.000 -8.741 7.837 1.00 59.28 191 ASP A N 1
ATOM 1573 C CA . ASP A 1 191 ? -18.858 -8.200 6.775 1.00 59.28 191 ASP A CA 1
ATOM 1574 C C . ASP A 1 191 ? -18.985 -6.669 6.882 1.00 59.28 191 ASP A C 1
ATOM 1576 O O . ASP A 1 191 ? -19.495 -5.997 5.983 1.00 59.28 191 ASP A O 1
ATOM 1580 N N . SER A 1 192 ? -18.533 -6.109 8.006 1.00 49.09 192 SER A N 1
ATOM 1581 C CA . SER A 1 192 ? -18.842 -4.754 8.444 1.00 49.09 192 SER A CA 1
ATOM 1582 C C . SER A 1 192 ? -18.080 -3.698 7.644 1.00 49.09 192 SER A C 1
ATOM 1584 O O . SER A 1 192 ? -16.858 -3.745 7.493 1.00 49.09 192 SER A O 1
ATOM 1586 N N . THR A 1 193 ? -18.813 -2.682 7.192 1.00 49.06 193 THR A N 1
ATOM 1587 C CA . THR A 1 193 ? -18.292 -1.369 6.792 1.00 49.06 193 THR A CA 1
ATOM 1588 C C . THR A 1 193 ? -17.406 -0.751 7.903 1.00 49.06 193 THR A C 1
ATOM 1590 O O . THR A 1 193 ? -17.523 -1.127 9.071 1.00 49.06 193 THR A O 1
ATOM 1593 N N . PRO A 1 194 ? -16.527 0.223 7.583 1.00 46.91 194 PRO A N 1
ATOM 1594 C CA . PRO A 1 194 ? -15.324 0.602 8.346 1.00 46.91 194 PRO A CA 1
ATOM 1595 C C . PRO A 1 194 ? -15.535 1.341 9.678 1.00 46.91 194 PRO A C 1
ATOM 1597 O O . PRO A 1 194 ? -14.620 1.996 10.179 1.00 46.91 194 PRO A O 1
ATOM 1600 N N . PHE A 1 195 ? -16.700 1.201 10.312 1.00 48.84 195 PHE A N 1
ATOM 1601 C CA . PHE A 1 195 ? -16.949 1.684 11.678 1.00 48.84 195 PHE A CA 1
ATOM 1602 C C . PHE A 1 195 ? -16.056 1.009 12.738 1.00 48.84 195 PHE A C 1
ATOM 1604 O O . PHE A 1 195 ? -16.065 1.379 13.911 1.00 48.84 195 PHE A O 1
ATOM 1611 N N . LEU A 1 196 ? -15.258 0.026 12.323 1.00 54.97 196 LEU A N 1
ATOM 1612 C CA . LEU A 1 196 ? -14.391 -0.770 13.172 1.00 54.97 196 LEU A CA 1
ATOM 1613 C C . LEU A 1 196 ? -13.104 -0.060 13.599 1.00 54.97 196 LEU A C 1
ATOM 1615 O O . LEU A 1 196 ? -12.567 -0.474 14.611 1.00 54.97 196 LEU A O 1
ATOM 1619 N N . TYR A 1 197 ? -12.622 0.996 12.920 1.00 55.91 197 TYR A N 1
ATOM 1620 C CA . TYR A 1 197 ? -11.338 1.627 13.294 1.00 55.91 197 TYR A CA 1
ATOM 1621 C C . TYR A 1 197 ? -11.362 2.218 14.704 1.00 55.91 197 TYR A C 1
ATOM 1623 O O . TYR A 1 197 ? -10.492 1.963 15.527 1.00 55.91 197 TYR A O 1
ATOM 1631 N N . HIS A 1 198 ? -12.404 2.982 15.004 1.00 67.38 198 HIS A N 1
ATOM 1632 C CA . HIS A 1 198 ? -12.545 3.614 16.306 1.00 67.38 198 HIS A CA 1
ATOM 1633 C C . HIS A 1 198 ? -12.772 2.573 17.385 1.00 67.38 198 HIS A C 1
ATOM 1635 O O . HIS A 1 198 ? -12.208 2.668 18.466 1.00 67.38 198 HIS A O 1
ATOM 1641 N N . LEU A 1 199 ? -13.598 1.570 17.082 1.00 70.19 199 LEU A N 1
ATOM 1642 C CA . LEU A 1 199 ? -13.929 0.510 18.015 1.00 70.19 199 LEU A CA 1
ATOM 1643 C C . LEU A 1 199 ? -12.716 -0.389 18.285 1.00 70.19 199 LEU A C 1
ATOM 1645 O O . LEU A 1 199 ? -12.464 -0.708 19.439 1.00 70.19 199 LEU A O 1
ATOM 1649 N N . SER A 1 200 ? -11.921 -0.739 17.270 1.00 68.62 200 SER A N 1
ATOM 1650 C CA . SER A 1 200 ? -10.677 -1.495 17.441 1.00 68.62 200 SER A CA 1
ATOM 1651 C C . SER A 1 200 ? -9.652 -0.693 18.232 1.00 68.62 200 SER A C 1
ATOM 1653 O O . SER A 1 200 ? -9.107 -1.215 19.200 1.00 68.62 200 SER A O 1
ATOM 1655 N N . SER A 1 201 ? -9.457 0.587 17.895 1.00 76.19 201 SER A N 1
ATOM 1656 C CA . SER A 1 201 ? -8.58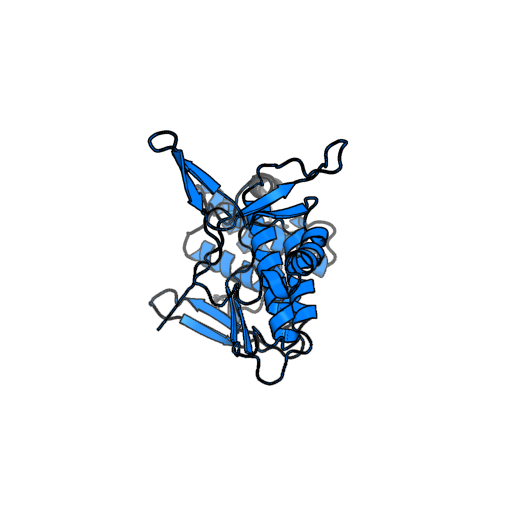1 1.485 18.652 1.00 76.19 201 SER A CA 1
ATOM 1657 C C . SER A 1 201 ? -9.053 1.647 20.097 1.00 76.19 201 SER A C 1
ATOM 1659 O O . SER A 1 201 ? -8.237 1.646 21.012 1.00 76.19 201 SER A O 1
ATOM 1661 N N . LEU A 1 202 ? -10.363 1.714 20.342 1.00 80.88 202 LEU A N 1
ATOM 1662 C CA . LEU A 1 202 ? -10.925 1.753 21.693 1.00 80.88 202 LEU A CA 1
ATOM 1663 C C . LEU A 1 202 ? -10.709 0.459 22.464 1.00 80.88 202 LEU A C 1
ATOM 1665 O O . LEU A 1 202 ? -10.373 0.511 23.646 1.00 80.88 202 LEU A O 1
ATOM 1669 N N . LEU A 1 203 ? -10.900 -0.691 21.820 1.00 78.44 203 LEU A N 1
ATOM 1670 C CA . LEU A 1 203 ? -10.665 -1.995 22.431 1.00 78.44 203 LEU A CA 1
ATOM 1671 C C . LEU A 1 203 ? -9.186 -2.177 22.778 1.00 78.44 203 LEU A C 1
ATOM 1673 O O . LEU A 1 203 ? -8.872 -2.631 23.877 1.00 78.44 203 LEU A O 1
ATOM 1677 N N . GLU A 1 204 ? -8.285 -1.767 21.890 1.00 80.38 204 GLU A N 1
ATOM 1678 C CA . GLU A 1 204 ? -6.843 -1.776 22.123 1.00 80.38 204 GLU A CA 1
ATOM 1679 C C . GLU A 1 204 ? -6.451 -0.838 23.273 1.00 80.38 204 GLU A C 1
ATOM 1681 O O . GLU A 1 204 ? -5.801 -1.277 24.224 1.00 80.38 204 GLU A O 1
ATOM 1686 N N . LEU A 1 205 ? -6.934 0.413 23.264 1.00 84.38 205 LEU A N 1
ATOM 1687 C CA . LEU A 1 205 ? -6.745 1.368 24.363 1.00 84.38 205 LEU A CA 1
ATOM 1688 C C . LEU A 1 205 ? -7.248 0.797 25.696 1.00 84.38 205 LEU A C 1
ATOM 1690 O O . LEU A 1 205 ? -6.571 0.908 26.720 1.00 84.38 205 LEU A O 1
ATOM 1694 N N . HIS A 1 206 ? -8.423 0.162 25.692 1.00 83.06 206 HIS A N 1
ATOM 1695 C CA . HIS A 1 206 ? -9.017 -0.430 26.886 1.00 83.06 206 HIS A CA 1
ATOM 1696 C C . HIS A 1 206 ? -8.168 -1.587 27.422 1.00 83.06 206 HIS A C 1
ATOM 1698 O O . HIS A 1 206 ? -7.883 -1.653 28.619 1.00 83.06 206 HIS A O 1
ATOM 1704 N N . GLN A 1 207 ? -7.703 -2.473 26.541 1.00 79.94 207 GLN A N 1
ATOM 1705 C CA . GLN A 1 207 ? -6.831 -3.585 26.914 1.00 79.94 207 GLN A CA 1
ATOM 1706 C C . GLN A 1 207 ? -5.466 -3.112 27.427 1.00 79.94 207 GLN A C 1
ATOM 1708 O O . GLN A 1 207 ? -4.969 -3.671 28.409 1.00 79.94 207 GLN A O 1
ATOM 1713 N N . ALA A 1 208 ? -4.878 -2.090 26.798 1.00 81.38 208 ALA A N 1
ATOM 1714 C CA . ALA A 1 208 ? -3.607 -1.495 27.201 1.00 81.38 208 ALA A CA 1
ATOM 1715 C C . ALA A 1 208 ? -3.716 -0.786 28.560 1.00 81.38 208 ALA A C 1
ATOM 1717 O O . ALA A 1 208 ? -2.824 -0.896 29.401 1.00 81.38 208 ALA A O 1
ATOM 1718 N N . MET A 1 209 ? -4.848 -0.127 28.822 1.00 86.88 209 MET A N 1
ATOM 1719 C CA . MET A 1 209 ? -5.150 0.447 30.132 1.00 86.88 209 MET A CA 1
ATOM 1720 C C . MET A 1 209 ? -5.275 -0.641 31.209 1.00 86.88 209 MET A C 1
ATOM 1722 O O . MET A 1 209 ? -4.685 -0.502 32.276 1.00 86.88 209 MET A O 1
ATOM 1726 N N . GLN A 1 210 ? -5.999 -1.734 30.936 1.00 82.69 210 GLN A N 1
ATOM 1727 C CA . GLN A 1 210 ? -6.146 -2.848 31.884 1.00 82.69 210 GLN A CA 1
ATOM 1728 C C . GLN A 1 210 ? -4.823 -3.579 32.163 1.00 82.69 210 GLN A C 1
ATOM 1730 O O . GLN A 1 210 ? -4.619 -4.091 33.260 1.00 82.69 210 GLN A O 1
ATOM 1735 N N . SER A 1 211 ? -3.938 -3.683 31.167 1.00 82.38 211 SER A N 1
ATOM 1736 C CA . SER A 1 211 ? -2.632 -4.339 31.312 1.00 82.38 211 SER A CA 1
ATOM 1737 C C . SER A 1 211 ? -1.555 -3.438 31.920 1.00 82.38 211 SER A C 1
ATOM 1739 O O . SER A 1 211 ? -0.518 -3.944 32.339 1.00 82.38 211 SER A O 1
ATOM 1741 N N . GLY A 1 212 ? -1.770 -2.118 31.927 1.00 82.12 212 GLY A N 1
ATOM 1742 C CA . GLY A 1 212 ? -0.763 -1.116 32.278 1.00 82.12 212 GLY A CA 1
ATOM 1743 C C . GLY A 1 212 ? 0.289 -0.860 31.187 1.00 82.12 212 GLY A C 1
ATOM 1744 O O . GLY A 1 212 ? 1.173 -0.021 31.388 1.00 82.12 212 GLY A O 1
ATOM 1745 N N . ALA A 1 213 ? 0.204 -1.535 30.035 1.00 84.31 213 ALA A N 1
ATOM 1746 C CA . ALA A 1 213 ? 1.139 -1.409 28.915 1.00 84.31 213 ALA A CA 1
ATOM 1747 C C . ALA A 1 213 ? 0.802 -0.186 28.045 1.00 84.31 213 ALA A C 1
ATOM 1749 O O . ALA A 1 213 ? 0.432 -0.315 26.882 1.00 84.31 213 ALA A O 1
ATOM 1750 N N . LEU A 1 214 ? 0.869 1.009 28.634 1.00 81.38 214 LEU A N 1
ATOM 1751 C CA . LEU A 1 214 ? 0.561 2.269 27.963 1.00 81.38 214 LEU A CA 1
ATOM 1752 C C . LEU A 1 214 ? 1.831 2.955 27.430 1.00 81.38 214 LEU A C 1
ATOM 1754 O O . LEU A 1 214 ? 2.769 3.213 28.187 1.00 81.38 214 LEU A O 1
ATOM 1758 N N . TYR A 1 215 ? 1.821 3.290 26.138 1.00 79.06 215 TYR A N 1
ATOM 1759 C CA . TYR A 1 215 ? 2.917 3.908 25.387 1.00 79.06 215 TYR A CA 1
ATOM 1760 C C . TYR A 1 215 ? 2.482 5.241 24.777 1.00 79.06 215 TYR A C 1
ATOM 1762 O O . TYR A 1 215 ? 1.304 5.421 24.483 1.00 79.06 215 TYR A O 1
ATOM 1770 N N . THR A 1 216 ? 3.417 6.163 24.547 1.00 74.75 216 THR A N 1
ATOM 1771 C CA . THR A 1 216 ? 3.136 7.545 24.101 1.00 74.75 216 THR A CA 1
ATOM 1772 C C . THR A 1 216 ? 2.184 7.654 22.903 1.00 74.75 216 THR A C 1
ATOM 1774 O O . THR A 1 216 ? 1.288 8.493 22.929 1.00 74.75 216 THR A O 1
ATOM 1777 N N . HIS A 1 217 ? 2.288 6.767 21.907 1.00 73.50 217 HIS A N 1
ATOM 1778 C CA . HIS A 1 217 ? 1.404 6.758 20.731 1.00 73.50 217 HIS A CA 1
ATOM 1779 C C . HIS A 1 217 ? -0.086 6.525 21.065 1.00 73.50 217 HIS A C 1
ATOM 1781 O O . HIS A 1 217 ? -0.959 6.885 20.276 1.00 73.50 217 HIS A O 1
ATOM 1787 N N . HIS A 1 218 ? -0.419 5.976 22.240 1.00 81.56 218 HIS A N 1
ATOM 1788 C CA . HIS A 1 218 ? -1.812 5.817 22.661 1.00 81.56 218 HIS A CA 1
ATOM 1789 C C . HIS A 1 218 ? -2.533 7.157 22.883 1.00 81.56 218 HIS A C 1
ATOM 1791 O O . HIS A 1 218 ? -3.760 7.191 22.797 1.00 81.56 218 HIS A O 1
ATOM 1797 N N . PHE A 1 219 ? -1.814 8.264 23.122 1.00 79.12 219 PHE A N 1
ATOM 1798 C CA . PHE A 1 219 ? -2.430 9.599 23.140 1.00 79.12 219 PHE A CA 1
ATOM 1799 C C . PHE A 1 219 ? -2.985 9.974 21.763 1.00 79.12 219 PHE A C 1
ATOM 1801 O O . PHE A 1 219 ? -4.154 10.346 21.673 1.00 79.12 219 PHE A O 1
ATOM 1808 N N . ASN A 1 220 ? -2.202 9.758 20.699 1.00 75.50 220 ASN A N 1
ATOM 1809 C CA . ASN A 1 220 ? -2.639 9.955 19.312 1.00 75.50 220 ASN A CA 1
ATOM 1810 C C . ASN A 1 220 ? -3.849 9.079 18.978 1.00 75.50 220 ASN A C 1
ATOM 1812 O O . ASN A 1 220 ? -4.824 9.547 18.389 1.00 75.50 220 ASN A O 1
ATOM 1816 N N . MET A 1 221 ? -3.814 7.814 19.404 1.00 80.25 221 MET A N 1
ATOM 1817 C CA . MET A 1 221 ? -4.912 6.877 19.176 1.00 80.25 221 MET A CA 1
ATOM 1818 C C . MET A 1 221 ? -6.206 7.328 19.869 1.00 80.25 221 MET A C 1
ATOM 1820 O O . MET A 1 221 ? -7.261 7.362 19.236 1.00 80.25 221 MET A O 1
ATOM 1824 N N . LEU A 1 222 ? -6.131 7.739 21.142 1.00 84.31 222 LEU A N 1
ATOM 1825 C CA . LEU A 1 222 ? -7.284 8.252 21.887 1.00 84.31 222 LEU A CA 1
ATOM 1826 C C . LEU A 1 222 ? -7.820 9.552 21.265 1.00 84.31 222 LEU A C 1
ATOM 1828 O O . LEU A 1 222 ? -9.029 9.688 21.082 1.00 84.31 222 LEU A O 1
ATOM 1832 N N . ARG A 1 223 ? -6.930 10.483 20.896 1.00 80.38 223 ARG A N 1
ATOM 1833 C CA . ARG A 1 223 ? -7.262 11.757 20.237 1.00 80.38 223 ARG A CA 1
ATOM 1834 C C . ARG A 1 223 ? -8.052 11.541 18.948 1.00 80.38 223 ARG A C 1
ATOM 1836 O O . ARG A 1 223 ? -9.135 12.105 18.805 1.00 80.38 223 ARG A O 1
ATOM 1843 N N . ARG A 1 224 ? -7.563 10.663 18.071 1.00 79.31 224 ARG A N 1
ATOM 1844 C CA . ARG A 1 224 ? -8.209 10.342 16.793 1.00 79.31 224 ARG A CA 1
ATOM 1845 C C . ARG A 1 224 ? -9.599 9.741 16.989 1.00 79.31 224 ARG A C 1
ATOM 1847 O O . ARG A 1 224 ? -10.550 10.178 16.346 1.00 79.31 224 ARG A O 1
ATOM 1854 N N . VAL A 1 225 ? -9.745 8.800 17.925 1.00 82.56 225 VAL A N 1
ATOM 1855 C CA . VAL A 1 225 ? -11.060 8.232 18.258 1.00 82.56 225 VAL A CA 1
ATOM 1856 C C . VAL A 1 225 ? -12.037 9.325 18.698 1.00 82.56 225 VAL A C 1
ATOM 1858 O O . VAL A 1 225 ? -13.181 9.333 18.238 1.00 82.56 225 VAL A O 1
ATOM 1861 N N . MET A 1 226 ? -11.611 10.246 19.568 1.00 83.12 226 MET A N 1
ATOM 1862 C CA . MET A 1 226 ? -12.466 11.333 20.057 1.00 83.12 226 MET A CA 1
ATOM 1863 C C . MET A 1 226 ? -12.850 12.315 18.951 1.00 83.12 226 MET A C 1
ATOM 1865 O O . MET A 1 226 ? -14.009 12.698 18.871 1.00 83.12 226 MET A O 1
ATOM 1869 N N . GLU A 1 227 ? -11.923 12.691 18.069 1.00 75.94 227 GLU A N 1
ATOM 1870 C CA . GLU A 1 227 ? -12.201 13.591 16.938 1.00 75.94 227 GLU A CA 1
ATOM 1871 C C . GLU A 1 227 ? -13.267 13.026 16.012 1.00 75.94 227 GLU A C 1
ATOM 1873 O O . GLU A 1 227 ? -14.245 13.691 15.663 1.00 75.94 227 GLU A O 1
ATOM 1878 N N . GLN A 1 228 ? -13.109 11.761 15.652 1.00 72.75 228 GLN A N 1
ATOM 1879 C CA . GLN A 1 228 ? -14.053 11.129 14.762 1.00 72.75 228 GLN A CA 1
ATOM 1880 C C . GLN A 1 228 ? -15.400 10.839 15.473 1.00 72.75 228 GLN A C 1
ATOM 1882 O O . GLN A 1 228 ? -16.454 10.882 14.841 1.00 72.75 228 GLN A O 1
ATOM 1887 N N . THR A 1 229 ? -15.394 10.600 16.792 1.00 74.81 229 THR A N 1
ATOM 1888 C CA . THR A 1 229 ? -16.619 10.472 17.609 1.00 74.81 229 THR A CA 1
ATOM 1889 C C . THR A 1 229 ? -17.360 11.806 17.725 1.00 74.81 229 THR A C 1
ATOM 1891 O O . THR A 1 229 ? -18.577 11.850 17.567 1.00 74.81 229 THR A O 1
ATOM 1894 N N . ALA A 1 230 ? -16.637 12.909 17.924 1.00 73.06 230 ALA A N 1
ATOM 1895 C CA . ALA A 1 230 ? -17.191 14.258 17.920 1.00 73.06 230 ALA A CA 1
ATOM 1896 C C . ALA A 1 230 ? -17.843 14.598 16.577 1.00 73.06 230 ALA A C 1
ATOM 1898 O O . ALA A 1 230 ? -18.958 15.111 16.560 1.00 73.06 230 ALA A O 1
ATOM 1899 N N . CYS A 1 231 ? -17.200 14.233 15.464 1.00 67.75 231 CYS A N 1
ATOM 1900 C CA . CYS A 1 231 ? -17.787 14.368 14.131 1.00 67.75 231 CYS A CA 1
ATOM 1901 C C . CYS A 1 231 ? -19.114 13.594 14.013 1.00 67.75 231 CYS A C 1
ATOM 1903 O O . CYS A 1 231 ? -20.112 14.150 13.560 1.00 67.75 231 CYS A O 1
ATOM 1905 N N . PHE A 1 232 ? -19.156 12.345 14.494 1.00 67.62 232 PHE A N 1
ATOM 1906 C CA . PHE A 1 232 ? -20.367 11.519 14.468 1.00 67.62 232 PHE A CA 1
ATOM 1907 C C . PHE A 1 232 ? -21.526 12.112 15.289 1.00 67.62 232 PHE A C 1
ATOM 1909 O O . PHE A 1 232 ? -22.669 12.085 14.840 1.00 67.62 232 PHE A O 1
ATOM 1916 N N . PHE A 1 233 ? -21.242 12.676 16.468 1.00 65.56 233 PHE A N 1
ATOM 1917 C CA . PHE A 1 233 ? -22.255 13.292 17.336 1.00 65.56 233 PHE A CA 1
ATOM 1918 C C . PHE A 1 233 ? -22.541 14.775 17.028 1.00 65.56 233 PHE A C 1
ATOM 1920 O O . PHE A 1 233 ? -23.381 15.379 17.694 1.00 65.56 233 PHE A O 1
ATOM 1927 N N . GLY A 1 234 ? -21.875 15.372 16.032 1.00 61.09 234 GLY A N 1
ATOM 1928 C CA . GLY A 1 234 ? -22.058 16.780 15.657 1.00 61.09 234 GLY A CA 1
ATOM 1929 C C . GLY A 1 234 ? -21.447 17.784 16.643 1.00 61.09 234 GLY A C 1
ATOM 1930 O O . GLY A 1 234 ? -21.896 18.927 16.727 1.00 61.09 234 GLY A O 1
ATOM 1931 N N . TYR A 1 235 ? -20.439 17.378 17.412 1.00 72.19 235 TYR A N 1
ATOM 1932 C CA . TYR A 1 235 ? -19.727 18.255 18.337 1.00 72.19 235 TYR A CA 1
ATOM 1933 C C . TYR A 1 235 ? -18.745 19.170 17.602 1.00 72.19 235 TYR A C 1
ATOM 1935 O O . TYR A 1 235 ? -18.046 18.752 16.682 1.00 72.19 235 TYR A O 1
ATOM 1943 N N . ALA A 1 236 ? -18.634 20.421 18.058 1.00 70.31 236 ALA A N 1
ATOM 1944 C CA . ALA A 1 236 ? -17.724 21.399 17.458 1.00 70.31 236 ALA A CA 1
ATOM 1945 C C . ALA A 1 236 ? -16.237 21.086 17.713 1.00 70.31 236 ALA A C 1
ATOM 1947 O O . ALA A 1 236 ? -15.375 21.555 16.971 1.00 70.31 236 ALA A O 1
ATOM 1948 N N . LYS A 1 237 ? -15.922 20.346 18.785 1.00 74.38 237 LYS A N 1
ATOM 1949 C CA . LYS A 1 237 ? -14.554 19.997 19.199 1.00 74.38 237 LYS A CA 1
ATOM 1950 C C . LYS A 1 237 ? -14.519 18.597 19.810 1.00 74.38 237 LYS A C 1
ATOM 1952 O O . LYS A 1 237 ? -15.484 18.180 20.439 1.00 74.38 237 LYS A O 1
ATOM 1957 N N . TRP A 1 238 ? -13.392 17.896 19.682 1.00 76.88 238 TRP A N 1
ATOM 1958 C CA . TRP A 1 238 ? -13.208 16.545 20.236 1.00 76.88 238 TRP A CA 1
ATOM 1959 C C . TRP A 1 238 ? -13.280 16.507 21.769 1.00 76.88 238 TRP A C 1
ATOM 1961 O O . TRP A 1 238 ? -13.730 15.519 22.342 1.00 76.88 238 TRP A O 1
ATOM 1971 N N . GLU A 1 239 ? -12.861 17.584 22.442 1.00 80.12 239 GLU A N 1
ATOM 1972 C CA . GLU A 1 239 ? -12.841 17.678 23.910 1.00 80.12 239 GLU A CA 1
ATOM 1973 C C . GLU A 1 239 ? -14.240 17.584 24.538 1.00 80.12 239 GLU A C 1
ATOM 1975 O O . GLU A 1 239 ? -14.373 17.244 25.712 1.00 80.12 239 GLU A O 1
ATOM 1980 N N . GLU A 1 240 ? -15.286 17.818 23.741 1.00 79.81 240 GLU A N 1
ATOM 1981 C CA . GLU A 1 240 ? -16.683 17.580 24.108 1.00 79.81 240 GLU A CA 1
ATOM 1982 C C . GLU A 1 240 ? -16.923 16.114 24.513 1.00 79.81 240 GLU A C 1
ATOM 1984 O O . GLU A 1 240 ? -17.701 15.855 25.428 1.00 79.81 240 GLU A O 1
ATOM 1989 N N . CYS A 1 241 ? -16.189 15.159 23.925 1.00 78.62 241 CYS A N 1
ATOM 1990 C CA . CYS A 1 241 ? -16.314 13.730 24.226 1.00 78.62 241 CYS A CA 1
ATOM 1991 C C . CYS A 1 241 ? -15.789 13.320 25.614 1.00 78.62 241 CYS A C 1
ATOM 1993 O O . CYS A 1 241 ? -16.055 12.208 26.073 1.00 78.62 241 CYS A O 1
ATOM 1995 N N . ILE A 1 242 ? -15.022 14.186 26.283 1.00 79.56 242 ILE A N 1
ATOM 1996 C CA . ILE A 1 242 ? -14.458 13.930 27.620 1.00 79.56 242 ILE A CA 1
ATOM 1997 C C . ILE A 1 242 ? -14.894 14.966 28.652 1.00 79.56 242 ILE A C 1
ATOM 1999 O O . ILE A 1 242 ? -14.344 14.995 29.756 1.00 79.56 242 ILE A O 1
ATOM 2003 N N . LYS A 1 243 ? -15.887 15.805 28.334 1.00 74.69 243 LYS A N 1
ATOM 2004 C CA . LYS A 1 243 ? -16.437 16.727 29.326 1.00 74.69 243 LYS A CA 1
ATOM 2005 C C . LYS A 1 243 ? -16.956 15.945 30.539 1.00 74.69 243 LYS A C 1
ATOM 2007 O O . LYS A 1 243 ? -17.564 14.880 30.369 1.00 74.69 243 LYS A O 1
ATOM 2012 N N . PRO A 1 244 ? -16.710 16.425 31.771 1.00 62.84 244 PRO A N 1
ATOM 2013 C CA . PRO A 1 244 ? -17.343 15.853 32.948 1.00 62.84 244 PRO A CA 1
ATOM 2014 C C . PRO A 1 244 ? -18.864 15.949 32.824 1.00 62.84 244 PRO A C 1
ATOM 2016 O O . PRO A 1 244 ? -19.389 16.815 32.122 1.00 62.84 244 PRO A O 1
ATOM 2019 N N . ALA A 1 245 ? -19.578 15.074 33.532 1.00 59.81 245 ALA A N 1
ATOM 2020 C CA . ALA A 1 245 ? -21.016 15.260 33.699 1.00 59.81 245 ALA A CA 1
ATOM 2021 C C . ALA A 1 245 ? -21.274 16.640 34.346 1.00 59.81 245 ALA A C 1
ATOM 2023 O O . ALA A 1 245 ? -20.434 17.073 35.137 1.00 59.81 245 ALA A O 1
ATOM 2024 N N . PRO A 1 246 ? -22.407 17.313 34.066 1.00 57.09 246 PRO A N 1
ATOM 2025 C CA . PRO A 1 246 ? -22.707 18.651 34.598 1.00 57.09 246 PRO A CA 1
ATOM 2026 C C . PRO A 1 246 ? -22.581 18.773 36.125 1.00 57.09 246 PRO A C 1
ATOM 2028 O O . PRO A 1 246 ? -22.364 19.861 36.641 1.00 57.09 246 PRO A O 1
ATOM 2031 N N . GLU A 1 247 ? -22.696 17.649 36.833 1.00 53.47 247 GLU A N 1
ATOM 2032 C CA . GLU A 1 247 ? -22.679 17.545 38.295 1.00 53.47 247 GLU A CA 1
ATOM 2033 C C . GLU A 1 247 ? -21.309 17.135 38.873 1.00 53.47 247 GLU A C 1
ATOM 2035 O O . GLU A 1 247 ? -21.164 16.975 40.081 1.00 53.47 247 GLU A O 1
ATOM 2040 N N . ALA A 1 248 ? -20.289 16.944 38.028 1.00 55.62 248 ALA A N 1
ATOM 2041 C CA . ALA A 1 248 ? -18.939 16.589 38.452 1.00 55.62 248 ALA A CA 1
ATOM 2042 C C . ALA A 1 248 ? -18.039 17.837 38.499 1.00 55.62 248 ALA A C 1
ATOM 2044 O O . ALA A 1 248 ? -17.538 18.298 37.469 1.00 55.62 248 ALA A O 1
ATOM 2045 N N . GLU A 1 249 ? -17.795 18.360 39.704 1.00 51.53 249 GLU A N 1
ATOM 2046 C CA . GLU A 1 249 ? -16.695 19.297 39.956 1.00 51.53 249 GLU A CA 1
ATOM 2047 C C . GLU A 1 249 ? -15.361 18.552 39.794 1.00 51.53 249 GLU A C 1
ATOM 2049 O O . GLU A 1 249 ? -14.850 17.939 40.729 1.00 51.53 249 GLU A O 1
ATOM 2054 N N . ASP A 1 250 ? -14.808 18.558 38.580 1.00 56.91 250 ASP A N 1
ATOM 2055 C CA . ASP A 1 250 ? -13.449 18.081 38.323 1.00 56.91 250 ASP A CA 1
ATOM 2056 C C . ASP A 1 250 ? -12.483 19.283 38.267 1.00 56.91 250 ASP A C 1
ATOM 2058 O O . ASP A 1 250 ? -12.499 20.037 37.287 1.00 56.91 250 ASP A O 1
ATOM 2062 N N . PRO A 1 251 ? -11.612 19.475 39.280 1.00 55.19 251 PRO A N 1
ATOM 2063 C CA . PRO A 1 251 ? -10.643 20.573 39.316 1.00 55.19 251 PRO A CA 1
ATOM 2064 C C . PRO A 1 251 ? -9.651 20.560 38.141 1.00 55.19 251 PRO A C 1
ATOM 2066 O O . PRO A 1 251 ? -8.993 21.565 37.879 1.00 55.19 251 PRO A O 1
ATOM 2069 N N . ASN A 1 252 ? -9.535 19.435 37.424 1.00 53.06 252 ASN A N 1
ATOM 2070 C CA . ASN A 1 252 ? -8.603 19.242 36.316 1.00 53.06 252 ASN A CA 1
ATOM 2071 C C . ASN A 1 252 ? -9.270 19.335 34.932 1.00 53.06 252 ASN A C 1
ATOM 2073 O O . ASN A 1 252 ? -8.653 18.937 33.941 1.00 53.06 252 ASN A O 1
ATOM 2077 N N . GLN A 1 253 ? -10.486 19.892 34.833 1.00 56.09 253 GLN A N 1
ATOM 2078 C CA . GLN A 1 253 ? -11.245 20.073 33.580 1.00 56.09 253 GLN A CA 1
ATOM 2079 C C . GLN A 1 253 ? -10.402 20.570 32.388 1.00 56.09 253 GLN A C 1
ATOM 2081 O O . GLN A 1 253 ? -10.565 20.095 31.265 1.00 56.09 253 GLN A O 1
ATOM 2086 N N . THR A 1 254 ? -9.478 21.506 32.617 1.00 55.12 254 THR A N 1
ATOM 2087 C CA . THR A 1 254 ? -8.598 22.079 31.581 1.00 55.12 254 THR A CA 1
ATOM 2088 C C . THR A 1 254 ? -7.272 21.328 31.409 1.00 55.12 254 THR A C 1
ATOM 2090 O O . THR A 1 254 ? -6.601 21.487 30.387 1.00 55.12 254 THR A O 1
ATOM 2093 N N . GLY A 1 255 ? -6.896 20.490 32.378 1.00 56.41 255 GLY A N 1
ATOM 2094 C CA . GLY A 1 255 ? -5.646 19.732 32.396 1.00 56.41 255 GLY A CA 1
ATOM 2095 C C . GLY A 1 255 ? -5.637 18.575 31.400 1.00 56.41 255 GLY A C 1
ATOM 2096 O O . GLY A 1 255 ? -4.655 18.398 30.687 1.00 56.41 255 GLY A O 1
ATOM 2097 N N . TYR A 1 256 ? -6.744 17.836 31.269 1.00 65.69 256 TYR A N 1
ATOM 2098 C CA . TYR A 1 256 ? -6.817 16.673 30.369 1.00 65.69 256 TYR A CA 1
ATOM 2099 C C . TYR A 1 256 ? -6.656 17.051 28.908 1.00 65.69 256 TYR A C 1
ATOM 2101 O O . TYR A 1 256 ? -5.853 16.452 28.196 1.00 65.69 256 TYR A O 1
ATOM 2109 N N . LYS A 1 257 ? -7.382 18.089 28.484 1.00 68.56 257 LYS A N 1
ATOM 2110 C CA . LYS A 1 257 ? -7.236 18.657 27.150 1.00 68.56 257 LYS A CA 1
ATOM 2111 C C . LYS A 1 257 ? -5.781 19.027 26.886 1.00 68.56 257 LYS A C 1
ATOM 2113 O O . LYS A 1 257 ? -5.224 18.616 25.879 1.00 68.56 257 LYS A O 1
ATOM 2118 N N . ARG A 1 258 ? -5.154 19.736 27.828 1.00 66.25 258 ARG A N 1
ATOM 2119 C CA . ARG A 1 258 ? -3.780 20.219 27.688 1.00 66.25 258 ARG A CA 1
ATOM 2120 C C . ARG A 1 258 ? -2.757 19.086 27.617 1.00 66.25 258 ARG A C 1
ATOM 2122 O O . ARG A 1 258 ? -1.836 19.173 26.815 1.00 66.25 258 ARG A O 1
ATOM 2129 N N . VAL A 1 259 ? -2.926 18.031 28.415 1.00 69.44 259 VAL A N 1
ATOM 2130 C CA . VAL A 1 259 ? -2.066 16.839 28.373 1.00 69.44 259 VAL A CA 1
ATOM 2131 C C . VAL A 1 259 ? -2.252 16.093 27.055 1.00 69.44 259 VAL A C 1
ATOM 2133 O O . VAL A 1 259 ? -1.266 15.743 26.421 1.00 69.44 259 VAL A O 1
ATOM 2136 N N . ILE A 1 260 ? -3.490 15.889 26.601 1.00 69.12 260 ILE A N 1
ATOM 2137 C CA . ILE A 1 260 ? -3.757 15.194 25.337 1.00 69.12 260 ILE A CA 1
ATOM 2138 C C . ILE A 1 260 ? -3.262 16.022 24.149 1.00 69.12 260 ILE A C 1
ATOM 2140 O O . ILE A 1 260 ? -2.616 15.455 23.280 1.00 69.12 260 ILE A O 1
ATOM 2144 N N . ASP A 1 261 ? -3.498 17.335 24.111 1.00 65.56 261 ASP A N 1
ATOM 2145 C CA . ASP A 1 261 ? -2.931 18.235 23.097 1.00 65.56 261 ASP A CA 1
ATOM 2146 C C . ASP A 1 261 ? -1.397 18.122 23.080 1.00 65.56 261 ASP A C 1
ATOM 2148 O O . ASP A 1 261 ? -0.811 17.810 22.048 1.00 65.56 261 ASP A O 1
ATOM 2152 N N . LEU A 1 262 ? -0.740 18.295 24.233 1.00 66.25 262 LEU A N 1
ATOM 2153 C CA . LEU A 1 262 ? 0.722 18.260 24.333 1.00 66.25 262 LEU A CA 1
ATOM 2154 C C . LEU A 1 262 ? 1.303 16.911 23.892 1.00 66.25 262 LEU A C 1
ATOM 2156 O O . LEU A 1 262 ? 2.266 16.862 23.131 1.00 66.25 262 LEU A O 1
ATOM 2160 N N . MET A 1 263 ? 0.709 15.818 24.366 1.00 66.81 263 MET A N 1
ATOM 2161 C CA . MET A 1 263 ? 1.197 14.466 24.114 1.00 66.81 263 MET A CA 1
ATOM 2162 C C . MET A 1 263 ? 0.791 13.939 22.736 1.00 66.81 263 MET A C 1
ATOM 2164 O O . MET A 1 263 ? 1.403 12.982 22.276 1.00 66.81 263 MET A O 1
ATOM 2168 N N . SER A 1 264 ? -0.202 14.548 22.076 1.00 60.34 264 SER A N 1
ATOM 2169 C CA . SER A 1 264 ? -0.596 14.169 20.712 1.00 60.34 264 SER A CA 1
ATOM 2170 C C . SER A 1 264 ? 0.108 14.982 19.620 1.00 60.34 264 SER A C 1
ATOM 2172 O O . SER A 1 264 ? 0.099 14.604 18.455 1.00 60.34 264 SER A O 1
ATOM 2174 N N . HIS A 1 265 ? 0.723 16.112 19.980 1.00 57.44 265 HIS A N 1
ATOM 2175 C CA . HIS A 1 265 ? 1.509 16.940 19.060 1.00 57.44 265 HIS A CA 1
ATOM 2176 C C . HIS A 1 265 ? 3.008 16.610 19.047 1.00 57.44 265 HIS A C 1
ATOM 2178 O O . HIS A 1 265 ? 3.742 17.177 18.242 1.00 57.44 265 HIS A O 1
ATOM 2184 N N . GLY A 1 266 ? 3.486 15.725 19.925 1.00 55.44 266 GLY A N 1
ATOM 2185 C CA . GLY A 1 266 ? 4.855 15.220 19.833 1.00 55.44 266 GLY A CA 1
ATOM 2186 C C . GLY A 1 266 ? 5.001 14.217 18.688 1.00 55.44 266 GLY A C 1
ATOM 2187 O O . GLY A 1 266 ? 4.063 13.473 18.404 1.00 55.44 266 GLY A O 1
ATOM 2188 N N . ASP A 1 267 ? 6.187 14.155 18.073 1.00 48.84 267 ASP A N 1
ATOM 2189 C CA . ASP A 1 267 ? 6.572 13.172 17.042 1.00 48.84 267 ASP A CA 1
ATOM 2190 C C . ASP A 1 267 ? 6.679 11.741 17.621 1.00 48.84 267 ASP A C 1
ATOM 2192 O O . ASP A 1 267 ? 7.721 11.082 17.591 1.00 48.84 267 ASP A O 1
ATOM 2196 N N . TYR A 1 268 ? 5.603 11.245 18.230 1.00 54.84 268 TYR A N 1
ATOM 2197 C CA . TYR A 1 268 ? 5.533 9.913 18.812 1.00 54.84 268 TYR A CA 1
ATOM 2198 C C . TYR A 1 268 ? 5.104 8.914 17.742 1.00 54.84 268 TYR A C 1
ATOM 2200 O O . TYR A 1 268 ? 3.920 8.733 17.457 1.00 54.84 268 TYR A O 1
ATOM 2208 N N . SER A 1 269 ? 6.100 8.253 17.160 1.00 42.66 269 SER A N 1
ATOM 2209 C CA . SER A 1 269 ? 5.905 7.183 16.189 1.00 42.66 269 SER A CA 1
ATOM 2210 C C . SER A 1 269 ? 5.229 5.958 16.818 1.00 42.66 269 SER A C 1
ATOM 2212 O O . SER A 1 269 ? 5.621 5.499 17.894 1.00 42.66 269 SER A O 1
ATOM 2214 N N . LEU A 1 270 ? 4.263 5.368 16.104 1.00 47.91 270 LEU A N 1
ATOM 2215 C CA . LEU A 1 270 ? 3.761 4.010 16.373 1.00 47.91 270 LEU A CA 1
ATOM 2216 C C . LEU A 1 270 ? 4.890 2.965 16.307 1.00 47.91 270 LEU A C 1
ATOM 2218 O O . LEU A 1 270 ? 4.836 1.947 16.991 1.00 47.91 270 LEU A O 1
ATOM 2222 N N . TYR A 1 271 ? 5.925 3.242 15.512 1.00 39.25 271 TYR A N 1
ATOM 2223 C CA . TYR A 1 271 ? 7.039 2.340 15.225 1.00 39.25 271 TYR A CA 1
ATOM 2224 C C . TYR A 1 271 ? 8.203 2.455 16.226 1.00 39.25 271 TYR A C 1
ATOM 2226 O O . TYR A 1 271 ? 9.078 1.594 16.238 1.00 39.25 271 TYR A O 1
ATOM 2234 N N . GLU A 1 272 ? 8.194 3.464 17.108 1.00 53.78 272 GLU A N 1
ATOM 2235 C CA . GLU A 1 272 ? 9.135 3.598 18.235 1.00 53.78 272 GLU A CA 1
ATOM 2236 C C . GLU A 1 272 ? 8.383 3.859 19.557 1.00 53.78 272 GLU A C 1
ATOM 2238 O O . GLU A 1 272 ? 8.442 4.957 20.125 1.00 53.78 272 GLU A O 1
ATOM 2243 N N . PRO A 1 273 ? 7.636 2.864 20.070 1.00 60.22 273 PRO A N 1
ATOM 2244 C CA . PRO A 1 273 ? 6.804 3.044 21.248 1.00 60.22 273 PRO A CA 1
ATOM 2245 C C . PRO A 1 273 ? 7.662 3.260 22.500 1.00 60.22 273 PRO A C 1
ATOM 2247 O O . PRO A 1 273 ? 8.410 2.383 22.930 1.00 60.22 273 PRO A O 1
ATOM 2250 N N . ARG A 1 274 ? 7.514 4.428 23.131 1.00 70.00 274 ARG A N 1
ATOM 2251 C CA . ARG A 1 274 ? 8.121 4.727 24.434 1.00 70.00 274 ARG A CA 1
ATOM 2252 C C . ARG A 1 274 ? 7.098 4.501 25.532 1.00 70.00 274 ARG A C 1
ATOM 2254 O O . ARG A 1 274 ? 5.985 5.028 25.460 1.00 70.00 274 ARG A O 1
ATOM 2261 N N . GLU A 1 275 ? 7.453 3.691 26.523 1.00 78.19 275 GLU A N 1
ATOM 2262 C CA . GLU A 1 275 ? 6.575 3.446 27.665 1.00 78.19 275 GLU A CA 1
ATOM 2263 C C . GLU A 1 275 ? 6.322 4.761 28.412 1.00 78.19 275 GLU A C 1
ATOM 2265 O O . GLU A 1 275 ? 7.231 5.568 28.615 1.00 78.19 275 GLU A O 1
ATOM 2270 N N . MET A 1 276 ? 5.067 5.003 28.787 1.00 79.62 276 MET A N 1
ATOM 2271 C CA . MET A 1 276 ? 4.697 6.212 29.512 1.00 79.62 276 MET A CA 1
ATOM 2272 C C . MET A 1 276 ? 5.194 6.176 30.960 1.00 79.62 276 MET A C 1
ATOM 2274 O O . MET A 1 276 ? 5.164 5.139 31.621 1.00 79.62 276 MET A O 1
ATOM 2278 N N . LEU A 1 277 ? 5.533 7.347 31.501 1.00 76.00 277 LEU A N 1
ATOM 2279 C CA . LEU A 1 277 ? 5.689 7.526 32.945 1.00 76.00 277 LEU A CA 1
ATOM 2280 C C . LEU A 1 277 ? 4.351 7.278 33.676 1.00 76.00 277 LEU A C 1
ATOM 2282 O O . LEU A 1 277 ? 3.294 7.512 33.080 1.00 76.00 277 LEU A O 1
ATOM 2286 N N . PRO A 1 278 ? 4.364 6.851 34.957 1.00 76.75 278 PRO A N 1
ATOM 2287 C CA . PRO A 1 278 ? 3.148 6.518 35.711 1.00 76.75 278 PRO A CA 1
ATOM 2288 C C . PRO A 1 278 ? 2.067 7.609 35.690 1.00 76.75 278 PRO A C 1
ATOM 2290 O O . PRO A 1 278 ? 0.894 7.306 35.494 1.00 76.75 278 PRO A O 1
ATOM 2293 N N . GLU A 1 279 ? 2.470 8.873 35.803 1.00 72.50 279 GLU A N 1
ATOM 2294 C CA . GLU A 1 279 ? 1.578 10.039 35.747 1.00 72.50 279 GLU A CA 1
ATOM 2295 C C . GLU A 1 279 ? 0.835 10.140 34.400 1.00 72.50 279 GLU A C 1
ATOM 2297 O O . GLU A 1 279 ? -0.389 10.258 34.348 1.00 72.50 279 GLU A O 1
ATOM 2302 N N . ASN A 1 280 ? 1.547 9.961 33.284 1.00 72.75 280 ASN A N 1
ATOM 2303 C CA . ASN A 1 280 ? 0.954 9.965 31.944 1.00 72.75 280 ASN A CA 1
ATOM 2304 C C . ASN A 1 280 ? 0.004 8.778 31.719 1.00 72.75 280 ASN A C 1
ATOM 2306 O O . ASN A 1 280 ? -1.041 8.940 31.081 1.00 72.75 280 ASN A O 1
ATOM 2310 N N . LYS A 1 281 ? 0.332 7.600 32.274 1.00 78.38 281 LYS A N 1
ATOM 2311 C CA . LYS A 1 281 ? -0.560 6.428 32.250 1.00 78.38 281 LYS A CA 1
ATOM 2312 C C . LYS A 1 281 ? -1.881 6.729 32.956 1.00 78.38 281 LYS A C 1
ATOM 2314 O O . LYS A 1 281 ? -2.946 6.353 32.463 1.00 78.38 281 LYS A O 1
ATOM 2319 N N . GLU A 1 282 ? -1.820 7.424 34.090 1.00 77.69 282 GLU A N 1
ATOM 2320 C CA . GLU A 1 282 ? -3.006 7.819 34.841 1.00 77.69 282 GLU A CA 1
ATOM 2321 C C . GLU A 1 282 ? -3.867 8.821 34.063 1.00 77.69 282 GLU A C 1
ATOM 2323 O O . GLU A 1 282 ? -5.085 8.631 33.968 1.00 77.69 282 GLU A O 1
ATOM 2328 N N . HIS A 1 283 ? -3.248 9.841 33.461 1.00 74.62 283 HIS A N 1
ATOM 2329 C CA . HIS A 1 283 ? -3.955 10.834 32.652 1.00 74.62 283 HIS A CA 1
ATOM 2330 C C . HIS A 1 283 ? -4.691 10.205 31.465 1.00 74.62 283 HIS A C 1
ATOM 2332 O O . HIS A 1 283 ? -5.896 10.426 31.313 1.00 74.62 283 HIS A O 1
ATOM 2338 N N . LEU A 1 284 ? -4.005 9.376 30.667 1.00 78.50 284 LEU A N 1
ATOM 2339 C CA . LEU A 1 284 ? -4.629 8.677 29.541 1.00 78.50 284 LEU A CA 1
ATOM 2340 C C . LEU A 1 284 ? -5.753 7.746 30.023 1.00 78.50 284 LEU A C 1
ATOM 2342 O O . LEU A 1 284 ? -6.849 7.747 29.463 1.00 78.50 284 LEU A O 1
ATOM 2346 N N . GLY A 1 285 ? -5.505 6.976 31.088 1.00 80.00 285 GLY A N 1
ATOM 2347 C CA . GLY A 1 285 ? -6.486 6.043 31.634 1.00 80.00 285 GLY A CA 1
ATOM 2348 C C . GLY A 1 285 ? -7.757 6.736 32.136 1.00 80.00 285 GLY A C 1
ATOM 2349 O O . GLY A 1 285 ? -8.859 6.241 31.901 1.00 80.00 285 GLY A O 1
ATOM 2350 N N . ARG A 1 286 ? -7.635 7.892 32.803 1.00 78.19 286 ARG A N 1
ATOM 2351 C CA . ARG A 1 286 ? -8.798 8.687 33.236 1.00 78.19 286 ARG A CA 1
ATOM 2352 C C . ARG A 1 286 ? -9.596 9.209 32.040 1.00 78.19 286 ARG A C 1
ATOM 2354 O O . ARG A 1 286 ? -10.812 9.030 32.025 1.00 78.19 286 ARG A O 1
ATOM 2361 N N . ALA A 1 287 ? -8.926 9.778 31.036 1.00 77.12 287 ALA A N 1
ATOM 2362 C CA . ALA A 1 287 ? -9.582 10.289 29.832 1.00 77.12 287 ALA A CA 1
ATOM 2363 C C . ALA A 1 287 ? -10.335 9.183 29.073 1.00 77.12 287 ALA A C 1
ATOM 2365 O O . ALA A 1 287 ? -11.498 9.363 28.718 1.00 77.12 287 ALA A O 1
ATOM 2366 N N . LEU A 1 288 ? -9.718 8.007 28.908 1.00 82.25 288 LEU A N 1
ATOM 2367 C CA . LEU A 1 288 ? -10.354 6.854 28.269 1.00 82.25 288 LEU A CA 1
ATOM 2368 C C . LEU A 1 288 ? -11.584 6.363 29.046 1.00 82.25 288 LEU A C 1
ATOM 2370 O O . LEU A 1 288 ? -12.622 6.099 28.443 1.00 82.25 288 LEU A O 1
ATOM 2374 N N . ARG A 1 289 ? -11.498 6.256 30.381 1.00 83.81 289 ARG A N 1
ATOM 2375 C CA . ARG A 1 289 ? -12.653 5.866 31.213 1.00 83.81 289 ARG A CA 1
ATOM 2376 C C . ARG A 1 289 ? -13.802 6.855 31.076 1.00 83.81 289 ARG A C 1
ATOM 2378 O O . ARG A 1 289 ? -14.946 6.432 30.938 1.00 83.81 289 ARG A O 1
ATOM 2385 N N . GLN A 1 290 ? -13.495 8.150 31.099 1.00 79.50 290 GLN A N 1
ATOM 2386 C CA . GLN A 1 290 ? -14.501 9.193 30.943 1.00 79.50 290 GLN A CA 1
ATOM 2387 C C . GLN A 1 290 ? -15.153 9.121 29.558 1.00 79.50 290 GLN A C 1
ATOM 2389 O O . GLN A 1 290 ? -16.376 9.109 29.476 1.00 79.50 290 GLN A O 1
ATOM 2394 N N . PHE A 1 291 ? -14.358 8.971 28.496 1.00 80.81 291 PHE A N 1
ATOM 2395 C CA . PHE A 1 291 ? -14.852 8.812 27.129 1.00 80.81 291 PHE A CA 1
ATOM 2396 C C . PHE A 1 291 ? -15.815 7.620 26.982 1.00 80.81 291 PHE A C 1
ATOM 2398 O O . PHE A 1 291 ? -16.936 7.782 26.503 1.00 80.81 291 PHE A O 1
ATOM 2405 N N . VAL A 1 292 ? -15.408 6.430 27.444 1.00 80.25 292 VAL A N 1
ATOM 2406 C CA . VAL A 1 292 ? -16.223 5.204 27.343 1.00 80.25 292 VAL A CA 1
ATOM 2407 C C . VAL A 1 292 ? -17.503 5.305 28.178 1.00 80.25 292 VAL A C 1
ATOM 2409 O O . VAL A 1 292 ? -18.545 4.802 27.767 1.00 80.25 292 VAL A O 1
ATOM 2412 N N . ARG A 1 293 ? -17.451 5.974 29.339 1.00 78.06 293 ARG A N 1
ATOM 2413 C CA . ARG A 1 293 ? -18.630 6.199 30.187 1.00 78.06 293 ARG A CA 1
ATOM 2414 C C . ARG A 1 293 ? -19.640 7.141 29.530 1.00 78.06 293 ARG A C 1
ATOM 2416 O O . ARG A 1 293 ? -20.837 6.888 29.614 1.00 78.06 293 ARG A O 1
ATOM 2423 N N . THR A 1 294 ? -19.167 8.224 28.913 1.00 74.19 294 THR A N 1
ATOM 2424 C CA . THR A 1 294 ? -20.025 9.222 28.253 1.00 74.19 294 THR A CA 1
ATOM 2425 C C . THR A 1 294 ? -20.639 8.675 26.963 1.00 74.19 294 THR A C 1
ATOM 2427 O O . THR A 1 294 ? -21.783 8.991 26.642 1.00 74.19 294 THR A O 1
ATOM 2430 N N . HIS A 1 295 ? -19.907 7.821 26.245 1.00 75.38 295 HIS A N 1
ATOM 2431 C CA . HIS A 1 295 ? -20.331 7.237 24.975 1.00 75.38 295 HIS A CA 1
ATOM 2432 C C . HIS A 1 295 ? -20.326 5.704 25.070 1.00 75.38 295 HIS A C 1
ATOM 2434 O O . HIS A 1 295 ? -19.343 5.071 24.685 1.00 75.38 295 HIS A O 1
ATOM 2440 N N . PRO A 1 296 ? -21.398 5.085 25.600 1.00 65.31 296 PRO A N 1
ATOM 2441 C CA . PRO A 1 296 ? -21.431 3.647 25.826 1.00 65.31 296 PRO A CA 1
ATOM 2442 C C . PRO A 1 296 ? -21.434 2.872 24.500 1.00 65.31 296 PRO A C 1
ATOM 2444 O O . PRO A 1 296 ? -22.410 2.872 23.750 1.00 65.31 296 PRO A O 1
ATOM 2447 N N . PHE A 1 297 ? -20.329 2.180 24.231 1.00 68.12 297 PHE A N 1
ATOM 2448 C CA . PHE A 1 297 ? -20.213 1.171 23.176 1.00 68.12 297 PHE A CA 1
ATOM 2449 C C . PHE A 1 297 ? -20.731 -0.186 23.686 1.00 68.12 297 PHE A C 1
ATOM 2451 O O . PHE A 1 297 ? -20.863 -0.381 24.893 1.00 68.12 297 PHE A O 1
ATOM 2458 N N . SER A 1 298 ? -21.027 -1.136 22.785 1.00 58.66 298 SER A N 1
ATOM 2459 C CA . SER A 1 298 ? -21.605 -2.444 23.155 1.00 58.66 298 SER A CA 1
ATOM 2460 C C . SER A 1 298 ? -20.831 -3.119 24.308 1.00 58.66 298 SER A C 1
ATOM 2462 O O . SER A 1 298 ? -19.675 -3.507 24.106 1.00 58.66 298 SER A O 1
ATOM 2464 N N . PRO A 1 299 ? -21.443 -3.313 25.498 1.00 60.19 299 PRO A N 1
ATOM 2465 C CA . PRO A 1 299 ? -20.754 -3.841 26.683 1.00 60.19 299 PRO A CA 1
ATOM 2466 C C . PRO A 1 299 ? -20.162 -5.243 26.493 1.00 60.19 299 PRO A C 1
ATOM 2468 O O . PRO A 1 299 ? -19.164 -5.593 27.125 1.00 60.19 299 PRO A O 1
ATOM 2471 N N . ALA A 1 300 ? -20.742 -6.034 25.582 1.00 59.12 300 ALA A N 1
ATOM 2472 C CA . ALA A 1 300 ? -20.260 -7.367 25.226 1.00 59.12 300 ALA A CA 1
ATOM 2473 C C . ALA A 1 300 ? -18.829 -7.352 24.657 1.00 59.12 300 ALA A C 1
ATOM 2475 O O . ALA A 1 300 ? -18.100 -8.329 24.802 1.00 59.12 300 ALA A O 1
ATOM 2476 N N . LEU A 1 301 ? -18.408 -6.238 24.049 1.00 56.84 301 LEU A N 1
ATOM 2477 C CA . LEU A 1 301 ? -17.080 -6.092 23.450 1.00 56.84 301 LEU A CA 1
ATOM 2478 C C . LEU A 1 301 ? -15.994 -5.736 24.476 1.00 56.84 301 LEU A C 1
ATOM 2480 O O . LEU A 1 301 ? -14.819 -5.998 24.237 1.00 56.84 301 LEU A O 1
ATOM 2484 N N . PHE A 1 302 ? -16.376 -5.186 25.631 1.00 61.78 302 PHE A N 1
ATOM 2485 C CA . PHE A 1 302 ? -15.456 -4.725 26.681 1.00 61.78 302 PHE A CA 1
ATOM 2486 C C . PHE A 1 302 ? -15.356 -5.702 27.862 1.00 61.78 302 PHE A C 1
ATOM 2488 O O . PHE A 1 302 ? -14.818 -5.363 28.913 1.00 61.78 302 PHE A O 1
ATOM 2495 N N . GLY A 1 303 ? -15.847 -6.934 27.689 1.00 54.19 303 GLY A N 1
ATOM 2496 C CA . GLY A 1 303 ? -15.693 -8.001 28.678 1.00 54.19 303 GLY A CA 1
ATOM 2497 C C . GLY A 1 303 ? -16.621 -7.903 29.889 1.00 54.19 303 GLY A C 1
ATOM 2498 O O . GLY A 1 303 ? -16.265 -8.444 30.929 1.00 54.19 303 GLY A O 1
ATOM 2499 N N . GLY A 1 304 ? -17.786 -7.250 29.760 1.00 41.59 304 GLY A N 1
ATOM 2500 C CA . GLY A 1 304 ? -18.880 -7.330 30.735 1.00 41.59 304 GLY A CA 1
ATOM 2501 C C . GLY A 1 304 ? -18.461 -7.068 32.183 1.00 41.59 304 GLY A C 1
ATOM 2502 O O . GLY A 1 304 ? -18.489 -7.977 33.003 1.00 41.59 304 GLY A O 1
ATOM 2503 N N . ALA A 1 305 ? -18.105 -5.826 32.499 1.00 32.75 305 ALA A N 1
ATOM 2504 C CA . ALA A 1 305 ? -18.063 -5.350 33.876 1.00 32.75 305 ALA A CA 1
ATOM 2505 C C . ALA A 1 305 ? -19.236 -4.383 34.080 1.00 32.75 305 ALA A C 1
ATOM 2507 O O . ALA A 1 305 ? -19.158 -3.217 33.695 1.00 32.75 305 ALA A O 1
ATOM 2508 N N . THR A 1 306 ? -20.344 -4.911 34.603 1.00 32.56 306 THR A N 1
ATOM 2509 C CA . THR A 1 306 ? -21.251 -4.133 35.462 1.00 32.56 306 THR A CA 1
ATOM 2510 C C . THR A 1 306 ? -20.572 -3.879 36.794 1.00 32.56 306 THR A C 1
ATOM 2512 O O . THR A 1 306 ? -20.001 -4.865 37.318 1.00 32.56 306 THR A O 1
#

pLDDT: mean 75.64, std 14.4, range [25.33, 93.38]

Organism: Denitromonas iodatirespirans (NCBI:txid2795389)

InterPro domains:
  IPR026866 Protein CR006, P-loop domain [PF13166] (75-267)
  IPR027417 P-loop containing nucleoside triphosphate hydrolase [G3DSA:3.40.50.300] (10-174)

Foldseek 3Di:
DDPPDPQDDPQFGPPVDLLCQCVPPPPLQVQLQVQLVVQDQKHKDKDCADWDQDPVPRDIDGDGIGIFIARDADPVRHGDTDDDDPQSVLSSVLSSVVSSLLCVQVCPVSNVVAQEAEAEASDPDDDPVVLLVSLLVVLVSVQDGDPRHYYHYDHPPLSSLLSNCVSRVPDWDWDWDQDPPDRDIDIDTDPDHSPCLLVVLLLVLLVCLVVVQDWLCNLLSLLVSLQVVCVVVVHPHSLVLQQDDPPDPDVCSVVLVVLSVVSNPDPQDPVDTDGDDPVNSVSSSNSSVSNCVSPPDDCVSSPDDD

Secondary structure (DSSP, 8-state):
-------EETTEE-TTSGGGTTTTTTTHHHHHHHHHTTT-S-EEEEESS-EEE-TTT-PEEEPPPEEEEEEEE-TTS-EEEEPPPHHHHHHHHHHHHHHHHHHHHTT-GGGTT--EEEEE-S-SS--HHHHHHHHHHHHHHTSS--TT-EEEEE-S-HHHHHHHHHH-TT---EEEEE-TTSS-EEEEE----STHHHHHHHHHHHHHHHHT--BTHHHHHHHHHHHHHHHHHT-SSGGGGGPPPTT---TTHHHHHHHHHHHHSS---TTSPPBPPHHHHHHHHHHHHHHHHHS---GGGGT---

Radius of gyration: 24.86 Å; chains: 1; bounding box: 68×47×63 Å

Sequence (306 aa):
MNQATTILTCSELNTGSKFFNGLRDLEMEVKIGKFLERYADFSFYIDYDRRKQDRSDNTETKLPPAVLFFRERDKDGDPIPIKASRGEESIFIWCFFLAIVQLVLDQAEAYKWVRYIYIDDPMSSLDEGNIVMVAHHLAQMLKDPPRDLRVVVSTHHVLFFNVLCNEISKSRKYFLTRERRGRGFTVQETDSTPFLYHLSSLLELHQAMQSGALYTHHFNMLRRVMEQTACFFGYAKWEECIKPAPEAEDPNQTGYKRVIDLMSHGDYSLYEPREMLPENKEHLGRALRQFVRTHPFSPALFGGAT